Protein AF-A0A1Y4GWG7-F1 (afdb_monomer)

Solvent-accessible surface area (backbone atoms only — not comparable to full-atom values): 10898 Å² total; per-residue (Å²): 101,62,43,43,43,35,37,37,42,80,90,66,53,75,49,70,49,59,36,74,26,61,80,63,41,50,62,52,52,51,54,39,48,75,69,57,30,52,72,94,53,51,48,75,58,92,78,52,64,46,91,58,20,77,55,52,86,61,40,45,66,59,49,76,66,56,47,48,30,52,61,69,71,60,71,71,78,64,83,68,95,70,74,92,65,81,72,81,78,69,76,84,43,90,23,28,37,30,38,61,84,29,53,76,46,69,19,62,95,89,34,58,55,60,47,30,40,60,74,72,38,89,88,55,96,59,95,52,34,48,60,58,39,18,75,64,53,22,38,37,35,42,76,37,94,57,95,76,35,59,22,30,71,47,56,29,84,92,48,63,51,67,46,72,44,35,52,50,40,34,55,78,68,68,40,62,89,33,31,59,55,52,78,75,30,110

Mean predicted aligned error: 15.94 Å

Nearest PDB structures (foldseek):
  7bpm-assembly1_A  TM=7.935E-01  e=7.340E-01  synthetic construct
  4exw-assembly1_C  TM=8.038E-01  e=5.466E+00  Deinococcus geothermalis DSM 11300
  4noe-assembly1_C-2  TM=7.739E-01  e=9.451E+00  Deinococcus radiodurans

Sequence (186 aa):
MMGIFLWEEPDGARKWEAYADWETLKPMMAALLERGADPAKMMMSVELRWMCPIKHKGRKTVWIDDIRDICNRNVVSSASSAPDTPVPQHDEGETGWISPDGRFFPCGYGCHTEKAREIIGHLKPVNDPRWYLEVKGWLAIYKNPVVGKSLAIGMAREFSRISDQQLQTLRDLGLEEKIENLSSFL

Foldseek 3Di:
DWFKKWFAAPVRDIDIATDLDPVRVVVVVVVRVVNVTDPVGIDTDPWDFDPCCVQVLNGGTQDSVNSVCVNVVVRDRPPDDDDDDPSPDDPQALWAKAALQQDTDHDDAPCHQVSLCVVVDVPDDDVGSNLVRLVNQMKTWHADPDPDAGIEIDHPPVQQARHPSNVVNCVVVVCPRRYDCNVSHD

pLDDT: mean 79.5, std 15.23, range [31.8, 94.25]

Radius of gyration: 22.6 Å; Cα contacts (8 Å, |Δi|>4): 271; chains: 1; bounding box: 52×45×60 Å

Structure (mmCIF, N/CA/C/O backbone):
data_AF-A0A1Y4GWG7-F1
#
_entry.id   AF-A0A1Y4GWG7-F1
#
loop_
_atom_site.group_PDB
_atom_site.id
_atom_site.type_symbol
_atom_site.label_atom_id
_atom_site.label_alt_id
_atom_site.label_comp_id
_atom_site.label_asym_id
_atom_site.label_entity_id
_atom_site.label_seq_id
_atom_site.pdbx_PDB_ins_code
_atom_site.Cartn_x
_atom_site.Cartn_y
_atom_site.Cartn_z
_atom_site.occupancy
_atom_site.B_iso_or_equiv
_atom_site.auth_seq_id
_atom_site.auth_comp_id
_atom_site.auth_asym_id
_atom_site.auth_atom_id
_atom_site.pdbx_PDB_model_num
ATOM 1 N N . MET A 1 1 ? 20.713 -12.934 -1.222 1.00 66.38 1 MET A N 1
ATOM 2 C CA . MET A 1 1 ? 19.676 -11.942 -1.585 1.00 66.38 1 MET A CA 1
ATOM 3 C C . MET A 1 1 ? 18.877 -12.544 -2.726 1.00 66.38 1 MET A C 1
ATOM 5 O O . MET A 1 1 ? 19.508 -12.908 -3.701 1.00 66.38 1 MET A O 1
ATOM 9 N N . MET A 1 2 ? 17.563 -12.716 -2.570 1.00 75.44 2 MET A N 1
ATOM 10 C CA . MET A 1 2 ? 16.649 -13.282 -3.582 1.00 75.44 2 MET A CA 1
ATOM 11 C C . MET A 1 2 ? 15.889 -12.147 -4.264 1.00 75.44 2 MET A C 1
ATOM 13 O O . MET A 1 2 ? 15.621 -11.141 -3.605 1.00 75.44 2 MET A O 1
ATOM 17 N N . GLY A 1 3 ? 15.521 -12.291 -5.534 1.00 83.12 3 GLY A N 1
ATOM 18 C CA . GLY A 1 3 ? 14.809 -11.230 -6.245 1.00 83.12 3 GLY A CA 1
ATOM 19 C C . GLY A 1 3 ? 14.390 -11.600 -7.661 1.00 83.12 3 GLY A C 1
ATOM 20 O O . GLY A 1 3 ? 14.508 -12.750 -8.081 1.00 83.12 3 GLY A O 1
ATOM 21 N N . ILE A 1 4 ? 13.910 -10.594 -8.394 1.00 87.12 4 ILE A N 1
ATOM 22 C CA . ILE A 1 4 ? 13.706 -10.669 -9.843 1.00 87.12 4 ILE A CA 1
ATOM 23 C C . ILE A 1 4 ? 14.705 -9.744 -10.524 1.00 87.12 4 ILE A C 1
ATOM 25 O O . ILE A 1 4 ? 14.835 -8.570 -10.161 1.00 87.12 4 ILE A O 1
ATOM 29 N N . PHE A 1 5 ? 15.380 -10.297 -11.522 1.00 88.62 5 PHE A N 1
ATOM 30 C CA . PHE A 1 5 ? 16.275 -9.592 -12.416 1.00 88.62 5 PHE A CA 1
ATOM 31 C C . PHE A 1 5 ? 15.579 -9.379 -13.760 1.00 88.62 5 PHE A C 1
ATOM 33 O O . PHE A 1 5 ? 15.026 -10.323 -14.318 1.00 88.62 5 PHE A O 1
ATOM 40 N N . LEU A 1 6 ? 15.571 -8.144 -14.262 1.00 91.88 6 LEU A N 1
ATOM 41 C CA . LEU A 1 6 ? 14.951 -7.767 -15.534 1.00 91.88 6 LEU A CA 1
ATOM 42 C C . LEU A 1 6 ? 16.014 -7.215 -16.482 1.00 91.88 6 LEU A C 1
ATOM 44 O O . LEU A 1 6 ? 16.891 -6.471 -16.045 1.00 91.88 6 LEU A O 1
ATOM 48 N N . TRP A 1 7 ? 15.918 -7.532 -17.772 1.00 92.56 7 TRP A N 1
ATOM 49 C CA . TRP A 1 7 ? 16.833 -7.018 -18.795 1.00 92.56 7 TRP A CA 1
ATOM 50 C C . TRP A 1 7 ? 16.161 -6.898 -20.169 1.00 92.56 7 TRP A C 1
ATOM 52 O O . TRP A 1 7 ? 15.073 -7.431 -20.404 1.00 92.56 7 TRP A O 1
ATOM 62 N N . GLU A 1 8 ? 16.829 -6.198 -21.085 1.00 89.56 8 GLU A N 1
ATOM 63 C CA . GLU A 1 8 ? 16.464 -6.110 -22.500 1.00 89.56 8 GLU A CA 1
ATOM 64 C C . GLU A 1 8 ? 17.563 -6.767 -23.348 1.00 89.56 8 GLU A C 1
ATOM 66 O O . GLU A 1 8 ? 18.752 -6.507 -23.158 1.00 89.56 8 GLU A O 1
ATOM 71 N N . GLU A 1 9 ? 17.166 -7.661 -24.247 1.00 90.62 9 GLU A N 1
ATOM 72 C CA . GLU A 1 9 ? 18.052 -8.314 -25.215 1.00 90.62 9 GLU A CA 1
ATOM 73 C C . GLU A 1 9 ? 18.388 -7.357 -26.380 1.00 90.62 9 GLU A C 1
ATOM 75 O O . GLU A 1 9 ? 17.680 -6.366 -26.587 1.00 90.62 9 GLU A O 1
ATOM 80 N N . PRO A 1 10 ? 19.434 -7.631 -27.183 1.00 86.81 10 PRO A N 1
ATOM 81 C CA . PRO A 1 10 ? 19.814 -6.766 -28.309 1.00 86.81 10 PRO A CA 1
ATOM 82 C C . PRO A 1 10 ? 18.715 -6.562 -29.362 1.00 86.81 10 PRO A C 1
ATOM 84 O O . PRO A 1 10 ? 18.702 -5.548 -30.056 1.00 86.81 10 PRO A O 1
ATOM 87 N N . ASP A 1 11 ? 17.788 -7.514 -29.478 1.00 90.62 11 ASP A N 1
ATOM 88 C CA . ASP A 1 11 ? 16.618 -7.446 -30.360 1.00 90.62 11 ASP A CA 1
ATOM 89 C C . ASP A 1 11 ? 15.467 -6.589 -29.790 1.00 90.62 11 ASP A C 1
ATOM 91 O O . ASP A 1 11 ? 14.432 -6.427 -30.437 1.00 90.62 11 ASP A O 1
ATOM 95 N N . GLY A 1 12 ? 15.638 -6.030 -28.589 1.00 85.38 12 GLY A N 1
ATOM 96 C CA . GLY A 1 12 ? 14.633 -5.245 -27.878 1.00 85.38 12 GLY A CA 1
ATOM 97 C C . GLY A 1 12 ? 13.652 -6.080 -27.049 1.00 85.38 12 GLY A C 1
ATOM 98 O O . GLY A 1 12 ? 12.740 -5.514 -26.438 1.00 85.38 12 GLY A O 1
ATOM 99 N N . ALA A 1 13 ? 13.798 -7.408 -26.990 1.00 88.62 13 ALA A N 1
ATOM 100 C CA . ALA A 1 13 ? 12.936 -8.253 -26.174 1.00 88.62 13 ALA A CA 1
ATOM 101 C C . ALA A 1 13 ? 13.227 -8.056 -24.680 1.00 88.62 13 ALA A C 1
ATOM 103 O O . ALA A 1 13 ? 14.349 -8.242 -24.209 1.00 88.62 13 ALA A O 1
ATOM 104 N N . ARG A 1 14 ? 12.186 -7.730 -23.909 1.00 89.44 14 ARG A N 1
ATOM 105 C CA . ARG A 1 14 ? 12.277 -7.568 -22.453 1.00 89.44 14 ARG A CA 1
ATOM 106 C C . ARG A 1 14 ? 12.022 -8.894 -21.759 1.00 89.44 14 ARG A C 1
ATOM 108 O O . ARG A 1 14 ? 10.987 -9.524 -21.981 1.00 89.44 14 ARG A O 1
ATOM 115 N N . LYS A 1 15 ? 12.958 -9.302 -20.912 1.00 91.94 15 LYS A N 1
ATOM 116 C CA . LYS A 1 15 ? 12.936 -10.574 -20.193 1.00 91.94 15 LYS A CA 1
ATOM 117 C C . LYS A 1 15 ? 13.154 -10.356 -18.704 1.00 91.94 15 LYS A C 1
ATOM 119 O O . LYS A 1 15 ? 13.573 -9.286 -18.261 1.00 91.94 15 LYS A O 1
ATOM 124 N N . TRP A 1 16 ? 12.823 -11.383 -17.937 1.00 90.88 16 TRP A N 1
ATOM 125 C CA . TRP A 1 16 ? 13.040 -11.412 -16.505 1.00 90.88 16 TRP A CA 1
ATOM 126 C C . TRP A 1 16 ? 13.305 -12.842 -16.047 1.00 90.88 16 TRP A C 1
ATOM 128 O O . TRP A 1 16 ? 12.881 -13.791 -16.704 1.00 90.88 16 TRP A O 1
ATOM 138 N N . GLU A 1 17 ? 13.986 -12.976 -14.917 1.00 90.06 17 GLU A N 1
ATOM 139 C CA . GLU A 1 17 ? 14.248 -14.254 -14.260 1.00 90.06 17 GLU A CA 1
ATOM 140 C C . GLU A 1 17 ? 14.288 -14.046 -12.742 1.00 90.06 17 GLU A C 1
ATOM 142 O O . GLU A 1 17 ? 14.720 -12.995 -12.252 1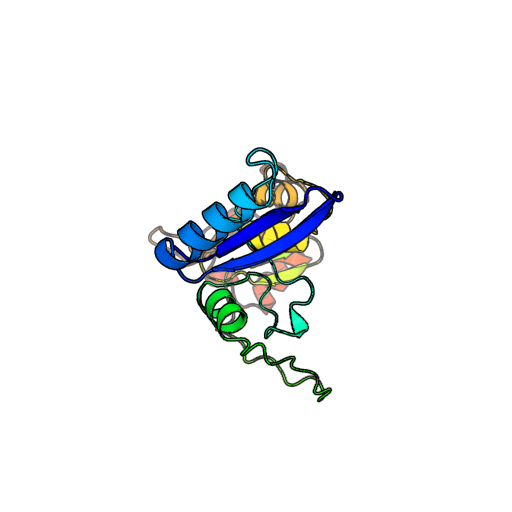.00 90.06 17 GLU A O 1
ATOM 147 N N . ALA A 1 18 ? 13.815 -15.036 -11.990 1.00 88.50 18 ALA A N 1
ATOM 148 C CA . ALA A 1 18 ? 13.948 -15.050 -10.538 1.00 88.50 18 ALA A CA 1
ATOM 149 C C . ALA A 1 18 ? 15.305 -15.655 -10.141 1.00 88.50 18 ALA A C 1
ATOM 151 O O . ALA A 1 18 ? 15.789 -16.587 -10.779 1.00 88.50 18 ALA A O 1
ATOM 152 N N . TYR A 1 19 ? 15.926 -15.149 -9.075 1.00 86.00 19 TYR A N 1
ATOM 153 C CA . TYR A 1 19 ? 17.199 -15.675 -8.574 1.00 86.00 19 TYR A CA 1
ATOM 154 C C . TYR A 1 19 ? 17.157 -15.917 -7.064 1.00 86.00 19 TYR A C 1
ATOM 156 O O . TYR A 1 19 ? 16.510 -15.189 -6.303 1.00 86.00 19 TYR A O 1
ATOM 164 N N . ALA A 1 20 ? 17.856 -16.969 -6.630 1.00 82.44 20 ALA A N 1
ATOM 165 C CA . ALA A 1 20 ? 17.862 -17.430 -5.242 1.00 82.44 20 ALA A CA 1
ATOM 166 C C . ALA A 1 20 ? 18.936 -16.727 -4.385 1.00 82.44 20 ALA A C 1
ATOM 168 O O . ALA A 1 20 ? 18.798 -16.558 -3.174 1.00 82.44 20 ALA A O 1
ATOM 169 N N . ASP A 1 21 ? 20.030 -16.299 -5.000 1.00 82.31 21 ASP A N 1
ATOM 170 C CA . ASP A 1 21 ? 21.130 -15.635 -4.310 1.00 82.31 21 ASP A CA 1
ATOM 171 C C . ASP A 1 21 ? 22.047 -14.901 -5.299 1.00 82.31 21 ASP A C 1
ATOM 173 O O . ASP A 1 21 ? 21.861 -14.918 -6.513 1.00 82.31 21 ASP A O 1
ATOM 177 N N . TRP A 1 22 ? 23.053 -14.218 -4.763 1.00 82.38 22 TRP A N 1
ATOM 178 C CA . TRP A 1 22 ? 24.008 -13.464 -5.569 1.00 82.38 22 TRP A CA 1
ATOM 179 C C . TRP A 1 22 ? 24.919 -14.365 -6.418 1.00 82.38 22 TRP A C 1
ATOM 181 O O . TRP A 1 22 ? 25.328 -13.968 -7.507 1.00 82.38 22 TRP A O 1
ATOM 191 N N . GLU A 1 23 ? 25.208 -15.582 -5.954 1.00 87.19 23 GLU A N 1
ATOM 192 C CA . GLU A 1 23 ? 26.081 -16.523 -6.661 1.00 87.19 23 GLU A CA 1
ATOM 193 C C . GLU A 1 23 ? 25.379 -17.156 -7.870 1.00 87.19 23 GLU A C 1
ATOM 195 O O . GLU A 1 23 ? 26.034 -17.463 -8.860 1.00 87.19 23 GLU A O 1
ATOM 200 N N . THR A 1 24 ? 24.049 -17.265 -7.842 1.00 85.44 24 THR A N 1
ATOM 201 C CA . THR A 1 24 ? 23.225 -17.631 -9.007 1.00 85.44 24 THR A CA 1
ATOM 202 C C . THR A 1 24 ? 23.024 -16.469 -9.984 1.00 85.44 24 THR A C 1
ATOM 204 O O . THR A 1 24 ? 23.001 -16.685 -11.195 1.00 85.44 24 THR A O 1
ATOM 207 N N . LEU A 1 25 ? 22.935 -15.226 -9.495 1.00 88.19 25 LEU A N 1
ATOM 208 C CA . LEU A 1 25 ? 22.734 -14.046 -10.344 1.00 88.19 25 LEU A CA 1
ATOM 209 C C . LEU A 1 25 ? 23.993 -13.647 -11.133 1.00 88.19 25 LEU A C 1
ATOM 211 O O . LEU A 1 25 ? 23.903 -13.330 -12.317 1.00 88.19 25 LEU A O 1
ATOM 215 N N . LYS A 1 26 ? 25.177 -13.684 -10.512 1.00 89.62 26 LYS A N 1
ATOM 216 C CA . LYS A 1 26 ? 26.459 -13.336 -11.157 1.00 89.62 26 LYS A CA 1
ATOM 217 C C . LYS A 1 26 ? 26.697 -14.015 -12.516 1.00 89.62 26 LYS A C 1
ATOM 219 O O . LYS A 1 26 ? 26.936 -13.292 -13.485 1.00 89.62 26 LYS A O 1
ATOM 224 N N . PRO A 1 27 ? 26.662 -15.360 -12.631 1.00 91.88 27 PRO A N 1
ATOM 225 C CA . PRO A 1 27 ? 26.922 -16.030 -13.901 1.00 91.88 27 PRO A CA 1
ATOM 226 C C . PRO A 1 27 ? 25.834 -15.731 -14.938 1.00 91.88 27 PRO A C 1
ATOM 228 O O . PRO A 1 27 ? 26.140 -15.643 -16.124 1.00 91.88 27 PRO A O 1
ATOM 231 N N . MET A 1 28 ? 24.587 -15.502 -14.509 1.00 90.81 28 MET A N 1
ATOM 232 C CA . MET A 1 28 ? 23.505 -15.068 -15.396 1.00 90.81 28 MET A CA 1
ATOM 233 C C . MET A 1 28 ? 23.797 -13.687 -15.991 1.00 90.81 28 MET A C 1
ATOM 235 O O . MET A 1 28 ? 23.716 -13.514 -17.205 1.00 90.81 28 MET A O 1
ATOM 239 N N . MET A 1 29 ? 24.187 -12.716 -15.159 1.00 92.12 29 MET A N 1
ATOM 240 C CA . MET A 1 29 ? 24.566 -11.381 -15.627 1.00 92.12 29 MET A CA 1
ATOM 241 C C . MET A 1 29 ? 25.755 -11.443 -16.588 1.00 92.12 29 MET A C 1
ATOM 243 O O . MET A 1 29 ? 25.700 -10.834 -17.652 1.00 92.12 29 MET A O 1
ATOM 247 N N . ALA A 1 30 ? 26.797 -12.210 -16.253 1.00 92.12 30 ALA A N 1
ATOM 248 C CA . ALA A 1 30 ? 27.967 -12.379 -17.114 1.00 92.12 30 ALA A CA 1
ATOM 249 C C . ALA A 1 30 ? 27.583 -12.934 -18.496 1.00 92.12 30 ALA A C 1
ATOM 251 O O . ALA A 1 30 ? 27.930 -12.335 -19.512 1.00 92.12 30 ALA A O 1
ATOM 252 N N . ALA A 1 31 ? 26.778 -13.999 -18.539 1.00 92.81 31 ALA A N 1
ATOM 253 C CA . ALA A 1 31 ? 26.312 -14.590 -19.792 1.00 92.81 31 ALA A CA 1
ATOM 254 C C . ALA A 1 31 ? 25.454 -13.621 -20.629 1.00 92.81 31 ALA A C 1
ATOM 256 O O . ALA A 1 31 ? 25.505 -13.642 -21.858 1.00 92.81 31 ALA A O 1
ATOM 257 N N . LEU A 1 32 ? 24.656 -12.762 -19.990 1.00 92.56 32 LEU A N 1
ATOM 258 C CA . LEU A 1 32 ? 23.863 -11.747 -20.690 1.00 92.56 32 LEU A CA 1
ATOM 259 C C . LEU A 1 32 ? 24.743 -10.645 -21.290 1.00 92.56 32 LEU A C 1
ATOM 261 O O . LEU A 1 32 ? 24.515 -10.241 -22.430 1.00 92.56 32 LEU A O 1
ATOM 265 N N . LEU A 1 33 ? 25.768 -10.203 -20.563 1.00 91.06 33 LEU A N 1
ATOM 266 C CA . LEU A 1 33 ? 26.739 -9.226 -21.057 1.00 91.06 33 LEU A CA 1
ATOM 267 C C . LEU A 1 33 ? 27.547 -9.775 -22.238 1.00 91.06 33 LEU A C 1
ATOM 269 O O . LEU A 1 33 ? 27.714 -9.080 -23.236 1.00 91.06 33 LEU A O 1
ATOM 273 N N . GLU A 1 34 ? 27.978 -11.037 -22.175 1.00 92.44 34 GLU A N 1
ATOM 274 C CA . GLU A 1 34 ? 28.656 -11.715 -23.292 1.00 92.44 34 GLU A CA 1
ATOM 275 C C . GLU A 1 34 ? 27.772 -11.809 -24.543 1.00 92.44 34 GLU A C 1
ATOM 277 O O . GLU A 1 34 ? 28.262 -11.721 -25.668 1.00 92.44 34 GLU A O 1
ATOM 282 N N . ARG A 1 35 ? 26.454 -11.932 -24.357 1.00 89.88 35 ARG A N 1
ATOM 283 C CA . ARG A 1 35 ? 25.457 -11.933 -25.439 1.00 89.88 35 ARG A CA 1
ATOM 284 C C . ARG A 1 35 ? 25.102 -10.531 -25.949 1.00 89.88 35 ARG A C 1
ATOM 286 O O . ARG A 1 35 ? 24.273 -10.414 -26.849 1.00 89.88 35 ARG A O 1
ATOM 293 N N . GLY A 1 36 ? 25.727 -9.484 -25.409 1.00 87.94 36 GLY A N 1
ATOM 294 C CA . GLY A 1 36 ? 25.552 -8.100 -25.844 1.00 87.94 36 GLY A CA 1
ATOM 295 C C . GLY A 1 36 ? 24.377 -7.366 -25.199 1.00 87.94 36 GLY A C 1
ATOM 296 O O . GLY A 1 36 ? 23.968 -6.328 -25.717 1.00 87.94 36 GLY A O 1
ATOM 297 N N . ALA A 1 37 ? 23.813 -7.875 -24.098 1.00 87.88 37 ALA A N 1
ATOM 298 C CA . ALA A 1 37 ? 22.805 -7.137 -23.342 1.00 87.88 37 ALA A CA 1
ATOM 299 C C . ALA A 1 37 ? 23.408 -5.852 -22.746 1.00 87.88 37 ALA A C 1
ATOM 301 O O . ALA A 1 37 ? 24.522 -5.860 -22.222 1.00 87.88 37 ALA A O 1
ATOM 302 N N . ASP A 1 38 ? 22.657 -4.753 -22.806 1.00 86.38 38 ASP A N 1
ATOM 303 C CA . ASP A 1 38 ? 23.098 -3.445 -22.317 1.00 86.38 38 ASP A CA 1
ATOM 304 C C . ASP A 1 38 ? 22.957 -3.364 -20.782 1.00 86.38 38 ASP A C 1
ATOM 306 O O . ASP A 1 38 ? 21.828 -3.430 -20.275 1.00 86.38 38 ASP A O 1
ATOM 310 N N . PRO A 1 39 ? 24.057 -3.183 -20.020 1.00 86.19 39 PRO A N 1
ATOM 311 C CA . PRO A 1 39 ? 23.991 -3.035 -18.569 1.00 86.19 39 PRO A CA 1
ATOM 312 C C . PRO A 1 39 ? 23.077 -1.893 -18.108 1.00 86.19 39 PRO A C 1
ATOM 314 O O . PRO A 1 39 ? 22.471 -1.993 -17.043 1.00 86.19 39 PRO A O 1
ATOM 317 N N . ALA A 1 40 ? 22.934 -0.819 -18.895 1.00 86.38 40 ALA A N 1
ATOM 318 C CA . ALA A 1 40 ? 22.073 0.317 -18.558 1.00 86.38 40 ALA A CA 1
ATOM 319 C C . ALA A 1 40 ? 20.573 -0.031 -18.590 1.00 86.38 40 ALA A C 1
ATOM 321 O O . ALA A 1 40 ? 19.745 0.744 -18.113 1.00 86.38 40 ALA A O 1
ATOM 322 N N . LYS A 1 41 ? 20.220 -1.199 -19.137 1.00 87.12 41 LYS A N 1
ATOM 323 C CA . LYS A 1 41 ? 18.848 -1.712 -19.239 1.00 87.12 41 LYS A CA 1
ATOM 324 C C . LYS A 1 41 ? 18.586 -2.897 -18.309 1.00 87.12 41 LYS A C 1
ATOM 326 O O . LYS A 1 41 ? 17.549 -3.550 -18.424 1.00 87.12 41 LYS A O 1
ATOM 331 N N . MET A 1 42 ? 19.512 -3.184 -17.398 1.00 88.06 42 MET A N 1
ATOM 332 C CA . MET A 1 42 ? 19.368 -4.217 -16.378 1.00 88.06 42 MET A CA 1
ATOM 333 C C . MET A 1 42 ? 18.819 -3.609 -15.083 1.00 88.06 42 MET A C 1
ATOM 335 O O . MET A 1 42 ? 19.281 -2.564 -14.629 1.00 88.06 42 MET A O 1
ATOM 339 N N . MET A 1 43 ? 17.821 -4.251 -14.477 1.00 85.75 43 MET A N 1
ATOM 340 C CA . MET A 1 43 ? 17.118 -3.745 -13.293 1.00 85.75 43 MET A CA 1
ATOM 341 C C . MET A 1 43 ? 16.887 -4.852 -12.265 1.00 85.75 43 MET A C 1
ATOM 343 O O . MET A 1 43 ? 16.681 -6.016 -12.609 1.00 85.75 43 MET A O 1
ATOM 347 N N . MET A 1 44 ? 16.855 -4.465 -10.991 1.00 80.94 44 MET A N 1
ATOM 348 C CA . MET A 1 44 ? 16.489 -5.331 -9.871 1.00 80.94 44 MET A CA 1
ATOM 349 C C . MET A 1 44 ? 15.249 -4.777 -9.177 1.00 80.94 44 MET A C 1
ATOM 351 O O . MET A 1 44 ? 15.214 -3.600 -8.815 1.00 80.94 44 MET A O 1
ATOM 355 N N . SER A 1 45 ? 14.237 -5.621 -8.977 1.00 73.75 45 SER A N 1
ATOM 356 C CA . SER A 1 45 ? 13.049 -5.229 -8.215 1.00 73.75 45 SER A CA 1
ATOM 357 C C . SER A 1 45 ? 13.241 -5.478 -6.720 1.00 73.75 45 SER A C 1
ATOM 359 O O . SER A 1 45 ? 13.687 -6.553 -6.319 1.00 73.75 45 SER A O 1
ATOM 361 N N . VAL A 1 46 ? 12.869 -4.492 -5.902 1.00 61.09 46 VAL A N 1
ATOM 362 C CA . VAL A 1 46 ? 12.941 -4.541 -4.429 1.00 61.09 46 VAL A CA 1
ATOM 363 C C . VAL A 1 46 ? 11.574 -4.732 -3.761 1.00 61.09 46 VAL A C 1
ATOM 365 O O . VAL A 1 46 ? 11.516 -5.136 -2.604 1.00 61.09 46 VAL A O 1
ATOM 368 N N . GLU A 1 47 ? 10.473 -4.503 -4.483 1.00 69.12 47 GLU A N 1
ATOM 369 C CA . GLU A 1 47 ? 9.108 -4.771 -4.017 1.00 69.12 47 GLU A CA 1
ATOM 370 C C . GLU A 1 47 ? 8.281 -5.328 -5.180 1.00 69.12 47 GLU A C 1
ATOM 372 O O . GLU A 1 47 ? 8.164 -4.713 -6.241 1.00 69.12 47 GLU A O 1
ATOM 377 N N . LEU A 1 48 ? 7.706 -6.514 -4.990 1.00 76.00 48 LEU A N 1
ATOM 378 C CA . LEU A 1 48 ? 6.932 -7.213 -6.009 1.00 76.00 48 LEU A CA 1
ATOM 379 C C . LEU A 1 48 ? 5.518 -7.471 -5.509 1.00 76.00 48 LEU A C 1
ATOM 381 O O . LEU A 1 48 ? 5.295 -7.798 -4.339 1.00 76.00 48 LEU A O 1
ATOM 385 N N . ARG A 1 49 ? 4.553 -7.341 -6.420 1.00 75.19 49 ARG A N 1
ATOM 386 C CA . ARG A 1 49 ? 3.140 -7.560 -6.127 1.00 75.19 49 ARG A CA 1
ATOM 387 C C . ARG A 1 49 ? 2.533 -8.586 -7.065 1.00 75.19 49 ARG A C 1
ATOM 389 O O . ARG A 1 49 ? 2.766 -8.558 -8.270 1.00 75.19 49 ARG A O 1
ATOM 396 N N . TRP A 1 50 ? 1.715 -9.466 -6.504 1.00 76.56 50 TRP A N 1
ATOM 397 C CA . TRP A 1 50 ? 0.882 -10.372 -7.272 1.00 76.56 50 TRP A CA 1
ATOM 398 C C . TRP A 1 50 ? -0.192 -9.577 -8.007 1.00 76.56 50 TRP A C 1
ATOM 400 O O . TRP A 1 50 ? -1.041 -8.939 -7.386 1.00 76.56 50 TRP A O 1
ATOM 410 N N . MET A 1 51 ? -0.187 -9.667 -9.336 1.00 61.88 51 MET A N 1
ATOM 411 C CA . MET A 1 51 ? -1.234 -9.079 -10.178 1.00 61.88 51 MET A CA 1
ATOM 412 C C . MET A 1 51 ? -2.596 -9.751 -9.965 1.00 61.88 51 MET A C 1
ATOM 414 O O . MET A 1 51 ? -3.630 -9.102 -10.089 1.00 61.88 51 MET A O 1
ATOM 418 N N . CYS A 1 52 ? -2.596 -11.034 -9.585 1.00 66.81 52 CYS A N 1
ATOM 419 C CA . CYS A 1 52 ? -3.799 -11.824 -9.323 1.00 66.81 52 CYS A CA 1
ATOM 420 C C . CYS A 1 52 ? -3.778 -12.414 -7.900 1.00 66.81 52 CYS A C 1
ATOM 422 O O . CYS A 1 52 ? -3.598 -13.624 -7.747 1.00 66.81 52 CYS A O 1
ATOM 424 N N . PRO A 1 53 ? -3.989 -11.606 -6.842 1.00 69.81 53 PRO A N 1
ATOM 425 C CA . PRO A 1 53 ? -3.870 -12.046 -5.445 1.00 69.81 53 PRO A CA 1
ATOM 426 C C . PRO A 1 53 ? -4.747 -13.247 -5.082 1.00 69.81 53 PRO A C 1
ATOM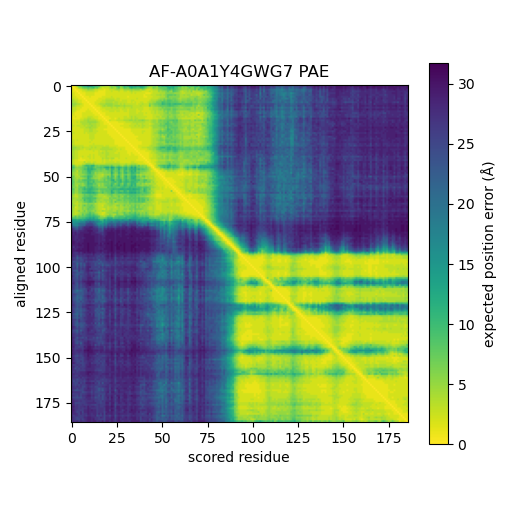 428 O O . PRO A 1 53 ? -4.386 -14.047 -4.222 1.00 69.81 53 PRO A O 1
ATOM 431 N N . ILE A 1 54 ? -5.887 -13.411 -5.763 1.00 62.75 54 ILE A N 1
ATOM 432 C CA . ILE A 1 54 ? -6.797 -14.548 -5.570 1.00 62.75 54 ILE A CA 1
ATOM 433 C C . ILE A 1 54 ? -6.107 -15.903 -5.791 1.00 62.75 54 ILE A C 1
ATOM 435 O O . ILE A 1 54 ? -6.439 -16.877 -5.126 1.00 62.75 54 ILE A O 1
ATOM 439 N 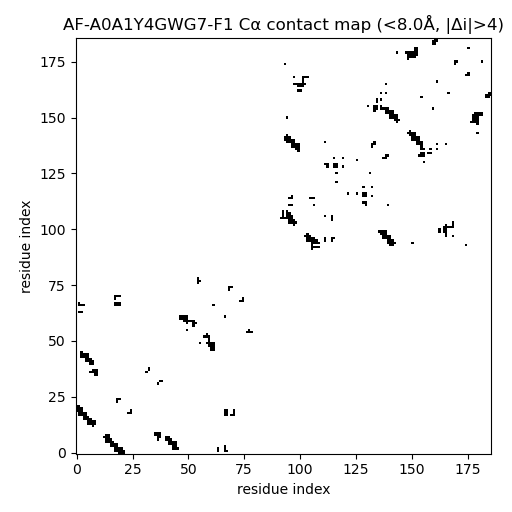N . LYS A 1 55 ? -5.083 -15.959 -6.651 1.00 73.62 55 LYS A N 1
ATOM 440 C CA . LYS A 1 55 ? -4.277 -17.167 -6.883 1.00 73.62 55 LYS A CA 1
ATOM 441 C C . LYS A 1 55 ? -3.261 -17.445 -5.773 1.00 73.62 55 LYS A C 1
ATOM 443 O O . LYS A 1 55 ? -2.707 -18.539 -5.714 1.00 73.62 55 LYS A O 1
ATOM 448 N N . HIS A 1 56 ? -3.070 -16.494 -4.860 1.00 74.31 56 HIS A N 1
ATOM 449 C CA . HIS A 1 56 ? -2.056 -16.509 -3.807 1.00 74.31 56 HIS A CA 1
ATOM 450 C C . HIS A 1 56 ? -2.668 -16.276 -2.417 1.00 74.31 56 HIS A C 1
ATOM 452 O O . HIS A 1 56 ? -2.098 -15.563 -1.590 1.00 74.31 56 HIS A O 1
ATOM 458 N N . LYS A 1 57 ? -3.831 -16.884 -2.134 1.00 72.94 57 LYS A N 1
ATOM 459 C CA . LYS A 1 57 ? -4.545 -16.763 -0.842 1.00 72.94 57 LYS A CA 1
ATOM 460 C C . LYS A 1 57 ? -4.895 -15.309 -0.480 1.00 72.94 57 LYS A C 1
ATOM 462 O O . LYS A 1 57 ? -4.839 -14.921 0.681 1.00 72.94 57 LYS A O 1
ATOM 467 N N . GLY A 1 58 ? -5.164 -14.473 -1.482 1.00 61.03 58 GLY A N 1
ATOM 468 C CA . GLY A 1 58 ? -5.431 -13.044 -1.296 1.00 61.03 58 GLY A CA 1
ATOM 469 C C . GLY A 1 58 ? -4.190 -12.199 -0.979 1.00 61.03 58 GLY A C 1
ATOM 470 O O . GLY A 1 58 ? -4.307 -10.976 -0.883 1.00 61.03 58 GLY A O 1
ATOM 471 N N . ARG A 1 59 ? -2.995 -12.802 -0.862 1.00 73.38 59 ARG A N 1
ATOM 472 C CA . ARG A 1 59 ? -1.745 -12.066 -0.630 1.00 73.38 59 ARG A CA 1
ATOM 473 C C . ARG A 1 59 ? -1.404 -11.242 -1.868 1.00 73.38 59 ARG A C 1
ATOM 475 O O . ARG A 1 59 ? -1.344 -11.771 -2.974 1.00 73.38 59 ARG A O 1
ATOM 482 N N . LYS A 1 60 ? -1.179 -9.938 -1.678 1.00 68.88 60 LYS A N 1
ATOM 483 C CA . LYS A 1 60 ? -0.812 -9.005 -2.760 1.00 68.88 60 LYS A CA 1
ATOM 484 C C . LYS A 1 60 ? 0.693 -8.805 -2.887 1.00 68.88 60 LYS A C 1
ATOM 486 O O . LYS A 1 60 ? 1.146 -8.460 -3.965 1.00 68.88 60 LYS A O 1
ATOM 491 N N . THR A 1 61 ? 1.455 -9.023 -1.822 1.00 77.06 61 THR A N 1
ATOM 492 C CA . THR A 1 61 ? 2.921 -8.928 -1.833 1.00 77.06 61 THR A CA 1
ATOM 493 C C . THR A 1 61 ? 3.519 -10.282 -2.194 1.00 77.06 61 THR A C 1
ATOM 495 O O . THR A 1 61 ? 3.038 -11.305 -1.704 1.00 77.06 61 THR A O 1
ATOM 498 N N . VAL A 1 62 ? 4.560 -10.287 -3.023 1.00 79.69 62 VAL A N 1
ATOM 499 C CA . VAL A 1 62 ? 5.399 -11.465 -3.283 1.00 79.69 62 VAL A CA 1
ATOM 500 C C . VAL A 1 62 ? 6.458 -11.537 -2.187 1.00 79.69 62 VAL A C 1
ATOM 502 O O . VAL A 1 62 ? 7.194 -10.576 -1.969 1.00 79.69 62 VAL A O 1
ATOM 505 N N . TRP A 1 63 ? 6.510 -12.652 -1.467 1.00 78.19 63 TRP A N 1
ATOM 506 C CA . TRP A 1 63 ? 7.452 -12.871 -0.372 1.00 78.19 63 TRP A CA 1
ATOM 507 C C . TRP A 1 63 ? 8.679 -13.628 -0.869 1.00 78.19 63 TRP A C 1
ATOM 509 O O . TRP A 1 63 ? 8.701 -14.179 -1.967 1.00 78.19 63 TRP A O 1
ATOM 519 N N . ILE A 1 64 ? 9.714 -13.686 -0.038 1.00 75.31 64 ILE A N 1
ATOM 520 C CA . ILE A 1 64 ? 10.968 -14.339 -0.412 1.00 75.31 64 ILE A CA 1
ATOM 521 C C . ILE A 1 64 ? 10.791 -15.834 -0.733 1.00 75.31 64 ILE A C 1
ATOM 523 O O . ILE A 1 64 ? 11.422 -16.347 -1.654 1.00 75.31 64 ILE A O 1
ATOM 527 N N . ASP A 1 65 ? 9.885 -16.514 -0.027 1.00 78.19 65 ASP A N 1
ATOM 528 C CA . ASP A 1 65 ? 9.565 -17.919 -0.288 1.00 78.19 65 ASP A CA 1
ATOM 529 C C . ASP A 1 65 ? 8.793 -18.094 -1.602 1.00 78.19 65 ASP A C 1
ATOM 531 O O . ASP A 1 65 ? 9.028 -19.061 -2.316 1.00 78.19 65 ASP A O 1
ATOM 535 N N . ASP A 1 66 ? 7.967 -17.117 -1.992 1.00 81.50 66 ASP A N 1
ATOM 536 C CA . ASP A 1 66 ? 7.283 -17.140 -3.288 1.00 81.50 66 ASP A CA 1
ATOM 537 C C . ASP A 1 66 ? 8.288 -17.061 -4.452 1.00 81.50 66 ASP A C 1
ATOM 539 O O . ASP A 1 66 ? 8.141 -17.748 -5.462 1.00 81.50 66 ASP A O 1
ATOM 543 N N . ILE A 1 67 ? 9.339 -16.244 -4.308 1.00 79.44 67 ILE A N 1
ATOM 544 C CA . ILE A 1 67 ? 10.432 -16.152 -5.290 1.00 79.44 67 ILE A CA 1
ATOM 545 C C . ILE A 1 67 ? 11.183 -17.483 -5.359 1.00 79.44 67 ILE A C 1
ATOM 547 O O . ILE A 1 67 ? 11.480 -17.964 -6.451 1.00 79.44 67 ILE A O 1
ATOM 551 N N . ARG A 1 68 ? 11.442 -18.116 -4.209 1.00 80.38 68 ARG A N 1
ATOM 552 C CA . ARG A 1 68 ? 12.062 -19.445 -4.152 1.00 80.38 68 ARG A CA 1
ATOM 553 C C . ARG A 1 68 ? 11.208 -20.497 -4.864 1.00 80.38 68 ARG A C 1
ATOM 555 O O . ARG A 1 68 ? 11.752 -21.310 -5.607 1.00 80.38 68 ARG A O 1
ATOM 562 N N . ASP A 1 69 ? 9.893 -20.463 -4.684 1.00 83.00 69 ASP A N 1
ATOM 563 C CA . ASP A 1 69 ? 8.973 -21.378 -5.360 1.00 83.00 69 ASP A CA 1
ATOM 564 C C . ASP A 1 69 ? 8.956 -21.161 -6.878 1.00 83.00 69 ASP A C 1
ATOM 566 O O . ASP A 1 69 ? 8.940 -22.139 -7.628 1.00 83.00 69 ASP A O 1
ATOM 570 N N . ILE A 1 70 ? 9.040 -19.909 -7.347 1.00 83.00 70 ILE A N 1
ATOM 571 C CA . ILE A 1 70 ? 9.208 -19.589 -8.775 1.00 83.00 70 ILE A CA 1
ATOM 572 C C . ILE A 1 70 ? 10.525 -20.165 -9.305 1.00 83.00 70 ILE A C 1
ATOM 574 O O . ILE A 1 70 ? 10.500 -20.870 -10.315 1.00 83.00 70 ILE A O 1
ATOM 578 N N . CYS A 1 71 ? 11.649 -19.932 -8.615 1.00 80.69 71 CYS A N 1
ATOM 579 C CA . CYS A 1 71 ? 12.956 -20.486 -8.994 1.00 80.69 71 CYS A CA 1
ATOM 580 C C . CYS A 1 71 ? 12.910 -22.017 -9.106 1.00 80.69 71 CYS A C 1
ATOM 582 O O . CYS A 1 71 ? 13.454 -22.601 -10.040 1.00 80.69 71 CYS A O 1
ATOM 584 N N . ASN A 1 72 ? 12.207 -22.665 -8.176 1.00 82.81 72 ASN A N 1
ATOM 585 C CA . ASN A 1 72 ? 12.044 -24.116 -8.139 1.00 82.81 72 ASN A CA 1
ATOM 586 C C . ASN A 1 72 ? 10.955 -24.640 -9.091 1.00 82.81 72 ASN A C 1
ATOM 588 O O . ASN A 1 72 ? 10.709 -25.842 -9.120 1.00 82.81 72 ASN A O 1
ATOM 592 N N . ARG A 1 73 ? 10.297 -23.763 -9.864 1.00 79.81 73 ARG A N 1
ATOM 593 C CA . ARG A 1 73 ? 9.166 -24.082 -10.756 1.00 79.81 73 ARG A CA 1
ATOM 594 C C . ARG A 1 73 ? 7.981 -24.755 -10.049 1.00 79.81 73 ARG A C 1
ATOM 596 O O . ARG A 1 73 ? 7.189 -25.448 -10.680 1.00 79.81 73 ARG A O 1
ATOM 603 N N . ASN A 1 74 ? 7.810 -24.486 -8.759 1.00 76.38 74 ASN A N 1
ATOM 604 C CA . ASN A 1 74 ? 6.770 -25.056 -7.900 1.00 76.38 74 ASN A CA 1
ATOM 605 C C . ASN A 1 74 ? 5.525 -24.158 -7.785 1.00 76.38 74 ASN A C 1
ATOM 607 O O . ASN A 1 74 ? 4.785 -24.228 -6.804 1.00 76.38 74 ASN A O 1
ATOM 611 N N . VAL A 1 75 ? 5.265 -23.297 -8.773 1.00 64.75 75 VAL A N 1
ATOM 612 C CA . VAL A 1 75 ? 4.138 -22.355 -8.727 1.00 64.75 75 VAL A CA 1
ATOM 613 C C . VAL A 1 75 ? 2.824 -23.099 -8.974 1.00 64.75 75 VAL A C 1
ATOM 615 O O . VAL A 1 75 ? 2.400 -23.304 -10.112 1.00 64.75 75 VAL A O 1
ATOM 618 N N . VAL A 1 76 ? 2.152 -23.504 -7.897 1.00 57.31 76 VAL A N 1
ATOM 619 C CA . VAL A 1 76 ? 0.827 -24.127 -7.971 1.00 57.31 76 VAL A CA 1
ATOM 620 C C . VAL A 1 76 ? -0.204 -23.053 -8.324 1.00 57.31 76 VAL A C 1
ATOM 622 O O . VAL A 1 76 ? -0.640 -22.279 -7.471 1.00 57.31 76 VAL A O 1
ATOM 625 N N . SER A 1 77 ? -0.621 -22.998 -9.592 1.00 47.50 77 SER A N 1
ATOM 626 C CA . SER A 1 77 ? -1.820 -22.251 -9.981 1.00 47.50 77 SER A CA 1
ATOM 627 C C . SER A 1 77 ? -3.013 -22.899 -9.289 1.00 47.50 77 SER A C 1
ATOM 629 O O . SER A 1 77 ? -3.449 -23.985 -9.667 1.00 47.50 77 SER A O 1
ATOM 631 N N . SER A 1 78 ? -3.555 -22.248 -8.262 1.00 46.56 78 SER A N 1
ATOM 632 C CA . SER A 1 78 ? -4.834 -22.625 -7.659 1.00 46.56 78 SER A CA 1
ATOM 633 C C . SER A 1 78 ? -5.972 -22.289 -8.636 1.00 46.56 78 SER A C 1
ATOM 635 O O . SER A 1 78 ? -6.760 -21.356 -8.479 1.00 46.56 78 SER A O 1
ATOM 637 N N . ALA A 1 79 ? -6.033 -23.011 -9.750 1.00 43.53 79 ALA A N 1
ATOM 638 C CA . ALA A 1 79 ? -7.224 -23.138 -10.567 1.00 43.53 79 ALA A CA 1
ATOM 639 C C . ALA A 1 79 ? -8.008 -24.351 -10.062 1.00 43.53 79 ALA A C 1
ATOM 641 O O . ALA A 1 79 ? -8.011 -25.410 -10.673 1.00 43.53 79 ALA A O 1
ATOM 642 N N . SER A 1 80 ? -8.671 -24.176 -8.923 1.00 36.34 80 SER A N 1
ATOM 643 C CA . SER A 1 80 ? -9.873 -24.936 -8.613 1.00 36.34 80 SER A CA 1
ATOM 644 C C . SER A 1 80 ? -10.908 -23.938 -8.129 1.00 36.34 80 SER A C 1
ATOM 646 O O . SER A 1 80 ? -10.794 -23.377 -7.043 1.00 36.34 80 SER A O 1
ATOM 648 N N . SER A 1 81 ? -11.882 -23.672 -8.990 1.00 47.03 81 SER A N 1
ATOM 649 C CA . SER A 1 81 ? -13.160 -23.081 -8.623 1.00 47.03 81 SER A CA 1
ATOM 650 C C . SER A 1 81 ? -13.842 -24.004 -7.614 1.00 47.03 81 SER A C 1
ATOM 652 O O . SER A 1 81 ? -14.353 -25.058 -7.985 1.00 47.03 81 SER A O 1
ATOM 654 N N . ALA A 1 82 ? -13.822 -23.614 -6.347 1.00 34.75 82 ALA A N 1
ATOM 655 C CA . ALA A 1 82 ? -14.683 -24.144 -5.300 1.00 34.75 82 ALA A CA 1
ATOM 656 C C . ALA A 1 82 ? -15.251 -22.943 -4.523 1.00 34.75 82 ALA A C 1
ATOM 658 O O . ALA A 1 82 ? -14.564 -21.922 -4.423 1.00 34.75 82 ALA A O 1
ATOM 659 N N . PRO A 1 83 ? -16.516 -23.026 -4.078 1.00 41.91 83 PRO A N 1
ATOM 660 C CA . PRO A 1 83 ? -17.303 -21.880 -3.638 1.00 41.91 83 PRO A CA 1
ATOM 661 C C . PRO A 1 83 ? -16.699 -21.241 -2.394 1.00 41.91 83 PRO A C 1
ATOM 663 O O . PRO A 1 83 ? -16.032 -21.931 -1.619 1.00 41.91 83 PRO A O 1
ATOM 666 N N . ASP A 1 84 ? -16.962 -19.938 -2.246 1.00 41.44 84 ASP A N 1
ATOM 667 C CA . ASP A 1 84 ? -16.636 -19.077 -1.107 1.00 41.44 84 ASP A CA 1
ATOM 668 C C . ASP A 1 84 ? -16.556 -19.864 0.203 1.00 41.44 84 ASP A C 1
ATOM 670 O O . ASP A 1 84 ? -17.536 -20.066 0.917 1.00 41.44 84 ASP A O 1
ATOM 674 N N . THR A 1 85 ? -15.355 -20.346 0.503 1.00 34.47 85 THR A N 1
ATOM 675 C CA . THR A 1 85 ? -15.042 -20.871 1.820 1.00 34.47 85 THR A CA 1
ATOM 676 C C . THR A 1 85 ? -14.563 -19.660 2.602 1.00 34.47 85 THR A C 1
ATOM 678 O O . THR A 1 85 ? -13.638 -18.992 2.124 1.00 34.47 85 THR A O 1
ATOM 681 N N . PRO A 1 86 ? -15.177 -19.326 3.750 1.00 38.16 86 PRO A N 1
ATOM 682 C CA . PRO A 1 86 ? -14.764 -18.178 4.535 1.00 38.16 86 PRO A CA 1
ATOM 683 C C . PRO A 1 86 ? -13.272 -18.308 4.815 1.00 38.16 86 PRO A C 1
ATOM 685 O O . PRO A 1 86 ? -12.819 -19.302 5.388 1.00 38.16 86 PRO A O 1
ATOM 688 N N . VAL A 1 87 ? -12.504 -17.326 4.344 1.00 36.31 87 VAL A N 1
ATOM 689 C CA . VAL A 1 87 ? -11.102 -17.178 4.725 1.00 36.31 87 VAL A CA 1
ATOM 690 C C . VAL A 1 87 ? -11.074 -17.209 6.255 1.00 36.31 87 VAL A C 1
ATOM 692 O O . VAL A 1 87 ? -11.852 -16.470 6.863 1.00 36.31 87 VAL A O 1
ATOM 695 N N . PRO A 1 88 ? -10.246 -18.058 6.890 1.00 31.80 88 PRO A N 1
ATOM 696 C CA . PRO A 1 88 ? -10.154 -18.085 8.340 1.00 31.80 88 PRO A CA 1
ATOM 697 C C . PRO A 1 88 ? -9.804 -16.675 8.811 1.00 31.80 88 PRO A C 1
ATOM 699 O O . PRO A 1 88 ? -8.784 -16.110 8.406 1.00 31.80 88 PRO A O 1
ATOM 702 N N . GLN A 1 89 ? -10.713 -16.096 9.594 1.00 35.19 89 GLN A N 1
ATOM 703 C CA . GLN A 1 89 ? -10.557 -14.795 10.220 1.00 35.19 89 GLN A CA 1
ATOM 704 C C . GLN A 1 89 ? -9.294 -14.856 11.084 1.00 35.19 89 GLN A C 1
ATOM 706 O O . GLN A 1 89 ? -9.274 -15.478 12.142 1.00 35.19 89 GLN A O 1
ATOM 711 N N . HIS A 1 90 ? -8.209 -14.260 10.592 1.00 35.38 90 HIS A N 1
ATOM 712 C CA . HIS A 1 90 ? -7.120 -13.829 11.457 1.00 35.38 90 HIS A CA 1
ATOM 713 C C . HIS A 1 90 ? -7.717 -12.808 12.426 1.00 35.38 90 HIS A C 1
ATOM 715 O O . HIS A 1 90 ? -8.381 -11.892 11.940 1.00 35.38 90 HIS A O 1
ATOM 721 N N . ASP A 1 91 ? -7.501 -13.013 13.732 1.00 40.97 91 ASP A N 1
ATOM 722 C CA . ASP A 1 91 ? -7.963 -12.190 14.860 1.00 40.97 91 ASP A CA 1
ATOM 723 C C . ASP A 1 91 ? -8.467 -10.812 14.433 1.00 40.97 91 ASP A C 1
ATOM 725 O O . ASP A 1 91 ? -7.694 -9.987 13.936 1.00 40.97 91 ASP A O 1
ATOM 729 N N . GLU A 1 92 ? -9.775 -10.603 14.596 1.00 51.94 92 GLU A N 1
ATOM 730 C CA . GLU A 1 92 ? -10.493 -9.385 14.235 1.00 51.94 92 GLU A CA 1
ATOM 731 C C . GLU A 1 92 ? -9.751 -8.162 14.782 1.00 51.94 92 GLU A C 1
ATOM 733 O O . GLU A 1 92 ? -9.795 -7.835 15.968 1.00 51.94 92 GLU A O 1
ATOM 738 N N . GLY A 1 93 ? -8.977 -7.523 13.902 1.00 65.62 93 GLY A N 1
ATOM 739 C CA . GLY A 1 93 ? -8.118 -6.418 14.275 1.00 65.62 93 GLY A CA 1
ATOM 740 C C . GLY A 1 93 ? -8.974 -5.261 14.764 1.00 65.62 93 GLY A C 1
ATOM 741 O O . GLY A 1 93 ? -9.650 -4.619 13.972 1.00 65.62 93 GLY A O 1
ATOM 742 N N . GLU A 1 94 ? -8.893 -4.956 16.058 1.00 82.81 94 GLU A N 1
ATOM 743 C CA . GLU A 1 94 ? -9.523 -3.786 16.693 1.00 82.81 94 GLU A CA 1
ATOM 744 C C . GLU A 1 94 ? -9.010 -2.445 16.124 1.00 82.81 94 GLU A C 1
ATOM 746 O O . GLU A 1 94 ? -9.472 -1.372 16.503 1.00 82.81 94 GLU A O 1
ATOM 751 N N . THR A 1 95 ? -8.009 -2.498 15.244 1.00 88.75 95 THR A N 1
ATOM 752 C CA . THR A 1 95 ? -7.417 -1.366 14.539 1.00 88.75 95 THR A CA 1
ATOM 753 C C . THR A 1 95 ? -7.851 -1.343 13.083 1.00 88.75 95 THR A C 1
ATOM 755 O O . THR A 1 95 ? -7.992 -2.385 12.446 1.00 88.75 95 THR A O 1
ATOM 758 N N . GLY A 1 96 ? -8.000 -0.154 12.511 1.00 91.19 96 GLY A N 1
ATOM 759 C CA . GLY A 1 96 ? -8.410 -0.026 11.119 1.00 91.19 96 GLY A CA 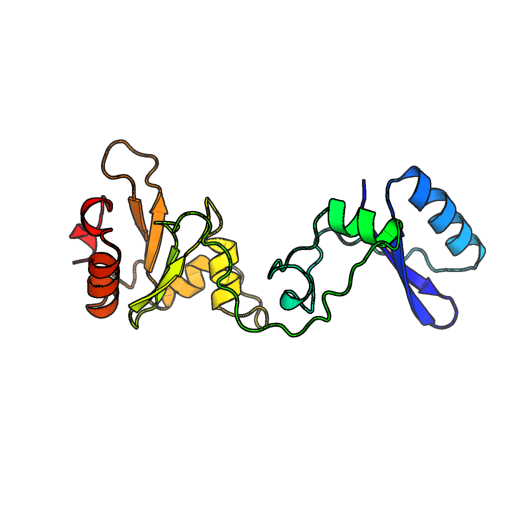1
ATOM 760 C C . GLY A 1 96 ? -8.814 1.383 10.741 1.00 91.19 96 GLY A C 1
ATOM 761 O O . GLY A 1 96 ? -8.423 2.354 11.388 1.00 91.19 96 GLY A O 1
ATOM 762 N N . TRP A 1 97 ? -9.607 1.464 9.681 1.00 92.31 97 TRP A N 1
ATOM 763 C CA . TRP A 1 97 ? -10.211 2.693 9.189 1.00 92.31 97 TRP A CA 1
ATOM 764 C C . TRP A 1 97 ? -11.731 2.566 9.186 1.00 92.31 97 TRP A C 1
ATOM 766 O O . TRP A 1 97 ? -12.245 1.532 8.770 1.00 92.31 97 TRP A O 1
ATOM 776 N N . ILE A 1 98 ? -12.450 3.611 9.587 1.00 92.44 98 ILE A N 1
ATOM 777 C CA . ILE A 1 98 ? -13.895 3.725 9.366 1.00 92.44 98 ILE A CA 1
ATOM 778 C C . ILE A 1 98 ? -14.147 4.880 8.399 1.00 92.44 98 ILE A C 1
ATOM 780 O O . ILE A 1 98 ? -13.763 6.027 8.650 1.00 92.44 98 ILE A O 1
ATOM 784 N N . SER A 1 99 ? -14.788 4.581 7.276 1.00 91.00 99 SER A N 1
ATOM 785 C CA . SER A 1 99 ? -15.191 5.588 6.296 1.00 91.00 99 SER A CA 1
ATOM 786 C C . SER A 1 99 ? -16.284 6.519 6.843 1.00 91.00 99 SER A C 1
ATOM 788 O O . SER A 1 99 ? -16.971 6.165 7.801 1.00 91.00 99 SER A O 1
ATOM 790 N N . PRO A 1 100 ? -16.508 7.697 6.233 1.00 88.50 100 PRO A N 1
ATOM 791 C CA . PRO A 1 100 ? -17.573 8.616 6.652 1.00 88.50 100 PRO A CA 1
ATOM 792 C C . PRO A 1 100 ? -18.984 8.007 6.643 1.00 88.50 100 PRO A C 1
ATOM 794 O O . PRO A 1 100 ? -19.861 8.476 7.355 1.00 88.50 100 PRO A O 1
ATOM 797 N N . ASP A 1 101 ? -19.209 6.971 5.831 1.00 87.75 101 ASP A N 1
ATOM 798 C CA . ASP A 1 101 ? -20.474 6.234 5.751 1.00 87.75 101 ASP A CA 1
ATOM 799 C C . ASP A 1 101 ? -20.541 5.010 6.687 1.00 87.75 101 ASP A C 1
ATOM 801 O O . ASP A 1 101 ? -21.491 4.240 6.597 1.00 87.75 101 ASP A O 1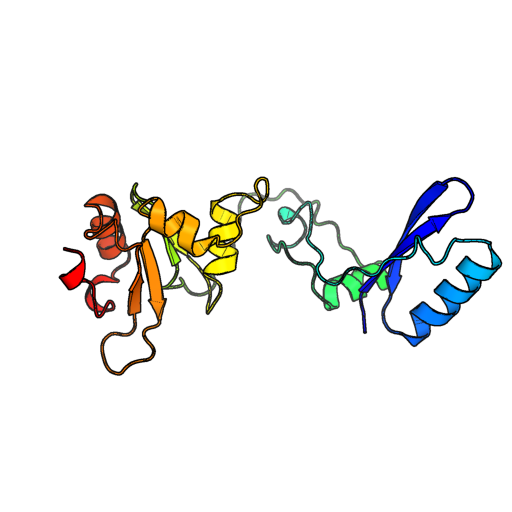
ATOM 805 N N . GLY A 1 102 ? -19.562 4.823 7.584 1.00 85.81 102 GLY A N 1
ATOM 806 C CA . GLY A 1 102 ? -19.592 3.784 8.623 1.00 85.81 102 GLY A CA 1
ATOM 807 C C . GLY A 1 102 ? -19.054 2.409 8.206 1.00 85.81 102 GLY A C 1
ATOM 808 O O . GLY A 1 102 ? -19.212 1.429 8.922 1.00 85.81 102 GLY A O 1
ATOM 809 N N . ARG A 1 103 ? -18.389 2.264 7.057 1.00 89.06 103 ARG A N 1
ATOM 810 C CA . ARG A 1 103 ? -17.770 0.974 6.705 1.00 89.06 103 ARG A CA 1
ATOM 811 C C . ARG A 1 103 ? -16.429 0.824 7.409 1.00 89.06 103 ARG A C 1
ATOM 813 O O . ARG A 1 103 ? -15.571 1.700 7.308 1.00 89.06 103 ARG A O 1
ATOM 820 N N . PHE A 1 104 ? -16.236 -0.309 8.079 1.00 89.00 104 PHE A N 1
ATOM 821 C CA . PHE A 1 104 ? -14.981 -0.642 8.743 1.00 89.00 104 PHE A CA 1
ATOM 822 C C . PHE A 1 104 ? -14.028 -1.418 7.827 1.00 89.00 104 PHE A C 1
ATOM 824 O O . PHE A 1 104 ? -14.410 -2.366 7.141 1.00 89.00 104 PHE A O 1
ATOM 831 N N . PHE A 1 105 ? -12.760 -1.023 7.855 1.00 88.50 105 PHE A N 1
ATOM 832 C CA . PHE A 1 105 ? -11.663 -1.616 7.106 1.00 88.50 105 PHE A CA 1
ATOM 833 C C . PHE A 1 105 ? -10.554 -1.995 8.094 1.00 88.50 105 PHE A C 1
ATOM 835 O O . PHE A 1 105 ? -9.718 -1.144 8.424 1.00 88.50 105 PHE A O 1
ATOM 842 N N . PRO A 1 106 ? -10.516 -3.251 8.575 1.00 86.62 106 PRO A N 1
ATOM 843 C CA . PRO A 1 106 ? -9.541 -3.668 9.571 1.00 86.62 106 PRO A CA 1
ATOM 844 C C . PRO A 1 106 ? -8.129 -3.586 8.996 1.00 86.62 106 PRO A C 1
ATOM 846 O O . PRO A 1 106 ? -7.872 -3.963 7.845 1.00 86.62 106 PRO A O 1
ATOM 849 N N . CYS A 1 107 ? -7.194 -3.113 9.808 1.00 77.69 107 CYS A N 1
ATOM 850 C CA . CYS A 1 107 ? -5.773 -3.234 9.546 1.00 77.69 107 CYS A CA 1
ATOM 851 C C . CYS A 1 107 ? -5.155 -4.158 10.597 1.00 77.69 107 CYS A C 1
ATOM 853 O O . CYS A 1 107 ? -5.466 -4.067 11.783 1.00 77.69 107 CYS A O 1
ATOM 855 N N . GLY A 1 108 ? -4.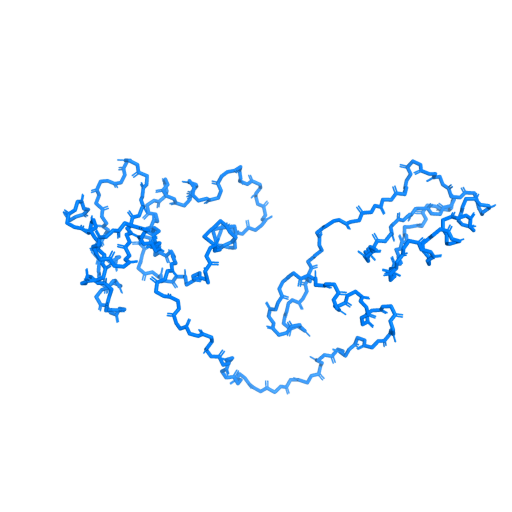258 -5.041 10.161 1.00 66.06 108 GLY A N 1
ATOM 856 C CA . GLY A 1 108 ? -3.401 -5.771 11.091 1.00 66.06 108 GLY A CA 1
ATOM 857 C C . GLY A 1 108 ? -2.451 -4.826 11.836 1.00 66.06 108 GLY A C 1
ATOM 858 O O . GLY A 1 108 ? -2.417 -3.617 11.585 1.00 66.06 108 GLY A O 1
ATOM 859 N N . TYR A 1 109 ? -1.650 -5.389 12.739 1.00 59.03 109 TYR A N 1
ATOM 860 C CA . TYR A 1 109 ? -0.699 -4.635 13.555 1.00 59.03 109 TYR A C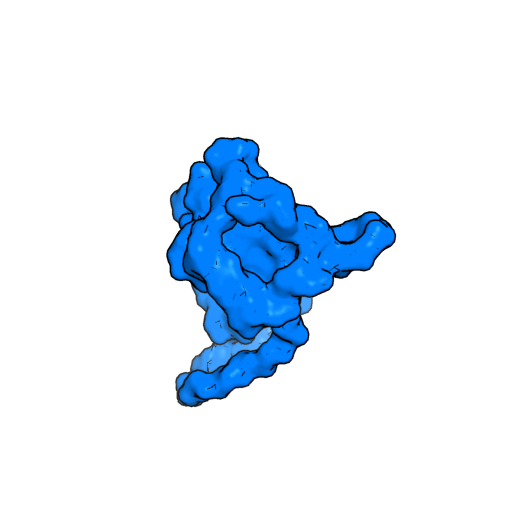A 1
ATOM 861 C C . TYR A 1 109 ? 0.255 -3.784 12.692 1.00 59.03 109 TYR A C 1
ATOM 863 O O . TYR A 1 109 ? 1.081 -4.318 11.956 1.00 59.03 109 TYR A O 1
ATOM 871 N N . GLY A 1 110 ? 0.139 -2.455 12.787 1.00 59.00 110 GLY A N 1
ATOM 872 C CA . GLY A 1 110 ? 1.051 -1.498 12.147 1.00 59.00 110 GLY A CA 1
ATOM 873 C C . GLY A 1 110 ? 0.798 -1.190 10.664 1.00 59.00 110 GLY A C 1
ATOM 874 O O . GLY A 1 110 ? 1.581 -0.449 10.078 1.00 59.00 110 GLY A O 1
ATOM 875 N N . CYS A 1 111 ? -0.280 -1.697 10.052 1.00 71.31 111 CYS A N 1
ATOM 876 C CA . CYS A 1 111 ? -0.506 -1.595 8.600 1.00 71.31 111 CYS A CA 1
ATOM 877 C C . CYS A 1 111 ? -1.469 -0.470 8.159 1.00 71.31 111 CYS A C 1
ATOM 879 O O . CYS A 1 111 ? -2.143 -0.591 7.130 1.00 71.31 111 CYS A O 1
ATOM 881 N N . HIS A 1 112 ? -1.603 0.616 8.929 1.00 82.44 112 HIS A N 1
ATOM 882 C CA . HIS A 1 112 ? -2.546 1.703 8.612 1.00 82.44 112 HIS A CA 1
ATOM 883 C C . HIS A 1 112 ? -2.261 2.377 7.273 1.00 82.44 112 HIS A C 1
ATOM 885 O O . HIS A 1 112 ? -3.201 2.679 6.538 1.00 82.44 112 HIS A O 1
ATOM 891 N N . THR A 1 113 ? -0.987 2.595 6.941 1.00 82.56 113 THR A N 1
ATOM 892 C CA . THR A 1 113 ? -0.573 3.234 5.683 1.00 82.56 113 THR A CA 1
ATOM 893 C C . THR A 1 113 ? -0.879 2.340 4.485 1.00 82.56 113 THR A C 1
ATOM 895 O O . THR A 1 113 ? -1.393 2.804 3.468 1.00 82.56 113 THR A O 1
ATOM 898 N N . GLU A 1 114 ? -0.598 1.045 4.592 1.00 81.19 114 GLU A N 1
ATOM 899 C CA . GLU A 1 114 ? -0.852 0.049 3.552 1.00 81.19 114 GLU A CA 1
ATOM 900 C C . GLU A 1 114 ? -2.352 -0.109 3.318 1.00 81.19 114 GLU A C 1
ATOM 902 O O . GLU A 1 114 ? -2.796 -0.093 2.168 1.00 81.19 114 GLU A O 1
ATOM 907 N N . LYS A 1 115 ? -3.139 -0.184 4.400 1.00 86.62 115 LYS A N 1
ATOM 908 C CA . LYS A 1 115 ? -4.601 -0.237 4.320 1.00 86.62 115 LYS A CA 1
ATOM 909 C C . LYS A 1 115 ? -5.173 1.035 3.695 1.00 86.62 115 LYS A C 1
ATOM 911 O O . LYS A 1 115 ? -6.050 0.942 2.843 1.00 86.62 115 LYS A O 1
ATOM 916 N N . ALA A 1 116 ? -4.633 2.206 4.032 1.00 85.50 116 ALA A N 1
ATOM 917 C CA . ALA A 1 116 ? -5.044 3.462 3.41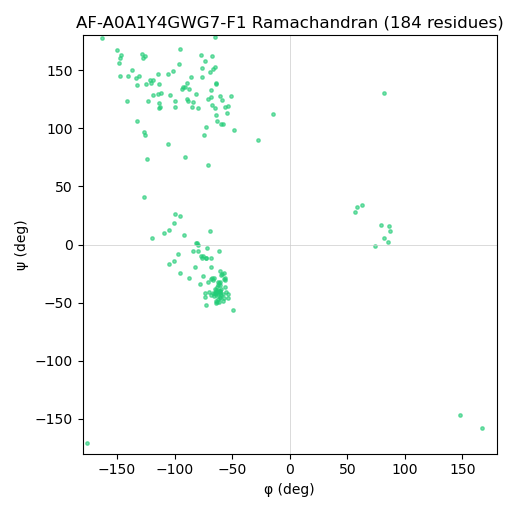5 1.00 85.50 116 ALA A CA 1
ATOM 918 C C . ALA A 1 116 ? -4.762 3.486 1.901 1.00 85.50 116 ALA A C 1
ATOM 920 O O . ALA A 1 116 ? -5.627 3.866 1.114 1.00 85.50 116 ALA A O 1
ATOM 921 N N . ARG A 1 117 ? -3.590 3.002 1.462 1.00 81.12 117 ARG A N 1
ATOM 922 C CA . ARG A 1 117 ? -3.276 2.852 0.025 1.00 81.12 117 ARG A CA 1
ATOM 923 C C . ARG A 1 117 ? -4.231 1.895 -0.683 1.00 81.12 117 ARG A C 1
ATOM 925 O O . ARG A 1 117 ? -4.614 2.153 -1.820 1.00 81.12 117 ARG A O 1
ATOM 932 N N . GLU A 1 118 ? -4.595 0.799 -0.023 1.00 81.62 118 GLU A N 1
ATOM 933 C CA . GLU A 1 118 ? -5.560 -0.161 -0.554 1.00 81.62 118 GLU A CA 1
ATOM 934 C C . GLU A 1 118 ? -6.941 0.476 -0.751 1.00 81.62 118 GLU A C 1
ATOM 936 O O . GLU A 1 118 ? -7.513 0.332 -1.829 1.00 81.62 118 GLU A O 1
ATOM 941 N N . ILE A 1 119 ? -7.438 1.209 0.250 1.00 82.75 119 ILE A N 1
ATOM 942 C CA . ILE A 1 119 ? -8.731 1.909 0.209 1.00 82.75 119 ILE A CA 1
ATOM 943 C C . ILE A 1 119 ? -8.774 2.943 -0.926 1.00 82.75 119 ILE A C 1
ATOM 945 O O . ILE A 1 119 ? -9.760 3.018 -1.653 1.00 82.75 119 ILE A O 1
ATOM 949 N N . ILE A 1 120 ? -7.711 3.739 -1.087 1.00 81.50 120 ILE A N 1
ATOM 950 C CA . ILE A 1 120 ? -7.631 4.800 -2.109 1.00 81.50 120 ILE A CA 1
ATOM 951 C C . ILE A 1 120 ? -7.589 4.220 -3.530 1.00 81.50 120 ILE A C 1
ATOM 953 O O . ILE A 1 120 ? -8.039 4.858 -4.481 1.00 81.50 120 ILE A O 1
ATOM 957 N N . GLY A 1 121 ? -7.054 3.010 -3.679 1.00 68.62 121 GLY A N 1
ATOM 958 C CA . GLY A 1 121 ? -6.766 2.411 -4.971 1.00 68.62 121 GLY A CA 1
ATOM 959 C C . GLY A 1 121 ? -5.434 2.910 -5.535 1.00 68.62 121 GLY A C 1
ATOM 960 O O . GLY A 1 121 ? -5.160 4.105 -5.630 1.00 68.62 121 GLY A O 1
ATOM 961 N N . HIS A 1 122 ? -4.594 1.970 -5.969 1.00 55.06 122 HIS A N 1
ATOM 962 C CA . HIS A 1 122 ? -3.230 2.225 -6.455 1.00 55.06 122 HIS A CA 1
ATOM 963 C C . HIS A 1 122 ? -3.141 2.977 -7.805 1.00 55.06 122 HIS A C 1
ATOM 965 O O . HIS A 1 122 ? -2.063 3.053 -8.386 1.00 55.06 122 HIS A O 1
ATOM 971 N N . LEU A 1 123 ? -4.244 3.538 -8.318 1.00 50.81 123 LEU A N 1
ATOM 972 C CA . LEU A 1 123 ? -4.290 4.241 -9.608 1.00 50.81 123 LEU A CA 1
ATOM 973 C C . LEU A 1 123 ? -3.814 5.698 -9.526 1.00 50.81 123 LEU A C 1
ATOM 975 O O . LEU A 1 123 ? -3.457 6.278 -10.550 1.00 50.81 123 LEU A O 1
ATOM 979 N N . LYS A 1 124 ? -3.788 6.296 -8.328 1.00 55.75 124 LYS A N 1
ATOM 980 C CA . LYS A 1 124 ? -3.291 7.659 -8.115 1.00 55.75 124 LYS A CA 1
ATOM 981 C C . LYS A 1 124 ? -2.159 7.641 -7.086 1.00 55.75 124 LYS A C 1
ATOM 983 O O . LYS A 1 124 ? -2.386 7.178 -5.968 1.00 55.75 124 LYS A O 1
ATOM 988 N N . PRO A 1 125 ? -0.956 8.149 -7.410 1.00 57.81 125 PRO A N 1
ATOM 989 C CA . PRO A 1 125 ? 0.078 8.323 -6.406 1.00 57.81 125 PRO A CA 1
ATOM 990 C C . PRO A 1 125 ? -0.402 9.370 -5.400 1.00 57.81 125 PRO A C 1
ATOM 992 O O . PRO A 1 125 ? -0.673 10.521 -5.743 1.00 57.81 125 PRO A O 1
ATOM 995 N N . VAL A 1 126 ? -0.556 8.940 -4.153 1.00 72.81 126 VAL A N 1
ATOM 996 C CA . VAL A 1 126 ? -0.861 9.808 -3.022 1.00 72.81 126 VAL A CA 1
ATOM 997 C C . VAL A 1 126 ? 0.356 9.791 -2.110 1.00 72.81 126 VAL A C 1
ATOM 999 O O . VAL A 1 126 ? 0.737 8.732 -1.612 1.00 72.81 126 VAL A O 1
ATOM 1002 N N . ASN A 1 127 ? 0.965 10.965 -1.923 1.00 75.94 127 ASN A N 1
ATOM 1003 C CA . ASN A 1 127 ? 2.192 11.125 -1.140 1.00 75.94 127 ASN A CA 1
ATOM 1004 C C . ASN A 1 127 ? 2.006 10.677 0.316 1.00 75.94 127 ASN A C 1
ATOM 1006 O O . ASN A 1 127 ? 2.847 9.951 0.838 1.00 75.94 127 ASN A O 1
ATOM 1010 N N . ASP A 1 128 ? 0.879 11.046 0.936 1.00 85.62 128 ASP A N 1
ATOM 1011 C CA . ASP A 1 128 ? 0.481 10.558 2.258 1.00 85.62 128 ASP A CA 1
ATOM 1012 C C . ASP A 1 128 ? -0.940 9.963 2.211 1.00 85.62 128 ASP A C 1
ATOM 1014 O O . ASP A 1 128 ? -1.936 10.691 2.258 1.00 85.62 128 ASP A O 1
ATOM 1018 N N . PRO A 1 129 ? -1.047 8.632 2.068 1.00 85.94 129 PRO A N 1
ATOM 1019 C CA . PRO A 1 129 ? -2.317 7.914 2.015 1.00 85.94 129 PRO A CA 1
ATOM 1020 C C . PRO A 1 129 ? -3.160 8.059 3.283 1.00 85.94 129 PRO A C 1
ATOM 1022 O O . PRO A 1 129 ? -4.383 8.069 3.193 1.00 85.94 129 PRO A O 1
ATOM 1025 N N . ARG A 1 130 ? -2.528 8.164 4.459 1.00 89.19 130 ARG A N 1
ATOM 1026 C CA . ARG A 1 130 ? -3.258 8.281 5.729 1.00 89.19 130 ARG A CA 1
ATOM 1027 C C . ARG A 1 130 ? -3.879 9.659 5.826 1.00 89.19 130 ARG A C 1
ATOM 1029 O O . ARG A 1 130 ? -5.095 9.768 5.941 1.00 89.19 130 ARG A O 1
ATOM 1036 N N . TRP A 1 131 ? -3.052 10.686 5.630 1.00 88.88 131 TRP A N 1
ATOM 1037 C CA . TRP A 1 131 ? -3.508 12.069 5.579 1.00 88.88 131 TRP A CA 1
ATOM 1038 C C . TRP A 1 131 ? -4.627 12.251 4.553 1.00 88.88 131 TRP A C 1
ATOM 1040 O O . TRP A 1 131 ? -5.631 12.888 4.838 1.00 88.88 131 TRP A O 1
ATOM 1050 N N . TYR A 1 132 ? -4.506 11.636 3.373 1.00 89.69 132 TYR A N 1
ATOM 1051 C CA . TYR A 1 132 ? -5.529 11.715 2.330 1.00 89.69 132 TYR A CA 1
ATOM 1052 C C . TYR A 1 132 ? -6.902 11.185 2.763 1.00 89.69 132 TYR A C 1
ATOM 1054 O O . TYR A 1 132 ? -7.921 11.747 2.359 1.00 89.69 132 TYR A O 1
ATOM 1062 N N . LEU A 1 133 ? -6.946 10.104 3.545 1.00 91.06 133 LEU A N 1
ATOM 1063 C CA . LEU A 1 133 ? -8.196 9.591 4.103 1.00 91.06 133 LEU A CA 1
ATOM 1064 C C . LEU A 1 133 ? -8.698 10.485 5.240 1.00 91.06 133 LEU A C 1
ATOM 1066 O O . LEU A 1 133 ? -9.874 10.852 5.257 1.00 91.06 133 LEU A O 1
ATOM 1070 N N . GLU A 1 134 ? -7.810 10.894 6.141 1.00 91.44 134 GLU A N 1
ATOM 1071 C CA . GLU A 1 134 ? -8.126 11.766 7.276 1.00 91.44 134 GLU A CA 1
ATOM 1072 C C . GLU A 1 134 ? -8.760 13.095 6.826 1.00 91.44 134 GLU A C 1
ATOM 1074 O O . GLU A 1 134 ? -9.819 13.466 7.329 1.00 91.44 134 GLU A O 1
ATOM 1079 N N . VAL A 1 135 ? -8.209 13.769 5.805 1.00 90.62 135 VAL A N 1
ATOM 1080 C CA . VAL A 1 135 ? -8.786 15.012 5.233 1.00 90.62 135 VAL A CA 1
ATOM 1081 C C . VAL A 1 135 ? -10.059 14.787 4.417 1.00 90.62 135 VAL A C 1
ATOM 1083 O O . VAL A 1 135 ? -10.666 15.733 3.915 1.00 90.62 135 VAL A O 1
ATOM 1086 N N . LYS A 1 136 ? -10.470 13.533 4.248 1.00 90.56 136 LYS A N 1
ATOM 1087 C CA . LYS A 1 136 ? -11.759 13.145 3.669 1.00 90.56 136 LYS A CA 1
ATOM 1088 C C . LYS A 1 136 ? -12.741 12.654 4.729 1.00 90.56 136 LYS A C 1
ATOM 1090 O O . LYS A 1 136 ? -13.764 12.076 4.369 1.00 90.56 136 LYS A O 1
ATOM 1095 N N . GLY A 1 137 ? -12.437 12.874 6.007 1.00 89.75 137 GLY A N 1
ATOM 1096 C CA . GLY A 1 137 ? -13.309 12.541 7.129 1.00 89.75 137 GLY A CA 1
ATOM 1097 C C . GLY A 1 137 ? -13.285 11.068 7.514 1.00 89.75 137 GLY A C 1
ATOM 1098 O O . GLY A 1 137 ? -14.197 10.598 8.191 1.00 89.75 137 GLY A O 1
ATOM 1099 N N . TRP A 1 138 ? -12.279 10.313 7.074 1.00 94.12 138 TRP A N 1
ATOM 1100 C CA . TRP A 1 138 ? -12.094 8.946 7.546 1.00 94.12 138 TRP A CA 1
ATOM 1101 C C . TRP A 1 138 ? -11.494 8.948 8.949 1.00 94.12 138 TRP A C 1
ATOM 1103 O O . TRP A 1 138 ? -10.638 9.769 9.276 1.00 94.12 138 TRP A O 1
ATOM 1113 N N . LEU A 1 139 ? -11.932 7.985 9.750 1.00 93.69 139 LEU A N 1
ATOM 1114 C CA . LEU A 1 139 ? -11.496 7.766 11.121 1.00 93.69 139 LEU A CA 1
ATOM 1115 C C . LEU A 1 139 ? -10.453 6.649 11.155 1.00 93.69 139 LEU A C 1
ATOM 1117 O O . LEU A 1 139 ? -10.746 5.533 10.730 1.00 93.69 139 LEU A O 1
ATOM 1121 N N . ALA A 1 140 ? -9.263 6.915 11.685 1.00 93.50 140 ALA A N 1
ATOM 1122 C CA . ALA A 1 140 ? -8.268 5.884 11.972 1.00 93.50 140 ALA A CA 1
ATOM 1123 C C . ALA A 1 140 ? -8.418 5.387 13.415 1.00 93.50 140 ALA A C 1
ATOM 1125 O O . ALA A 1 140 ? -8.508 6.204 14.326 1.00 93.50 140 ALA A O 1
ATOM 1126 N N . ILE A 1 141 ? -8.372 4.071 13.636 1.00 92.38 141 ILE A N 1
ATOM 1127 C CA . ILE A 1 141 ? -8.333 3.441 14.967 1.00 92.38 141 ILE A CA 1
ATOM 1128 C C . ILE A 1 141 ? -6.983 2.752 15.136 1.00 92.38 141 ILE A C 1
ATOM 1130 O O . ILE A 1 141 ? -6.680 1.815 14.396 1.00 92.38 141 ILE A O 1
ATOM 1134 N N . TYR A 1 142 ? -6.171 3.179 16.098 1.00 88.94 142 TYR A N 1
ATOM 1135 C CA . TYR A 1 142 ? -4.829 2.646 16.350 1.00 88.94 142 TYR A CA 1
ATOM 1136 C C . TYR A 1 142 ? -4.659 2.188 17.800 1.00 88.94 142 TYR A C 1
ATOM 1138 O O . TYR A 1 142 ? -5.427 2.564 18.680 1.00 88.94 142 TYR A O 1
ATOM 1146 N N . LYS A 1 143 ? -3.637 1.362 18.057 1.00 86.62 143 LYS A N 1
ATOM 1147 C CA . LYS A 1 143 ? -3.253 0.973 19.421 1.00 86.62 143 LYS A CA 1
ATOM 1148 C C . LYS A 1 143 ? -2.676 2.180 20.155 1.00 86.62 143 LYS A C 1
ATOM 1150 O O . LYS A 1 143 ? -1.815 2.873 19.616 1.00 86.62 143 LYS A O 1
ATOM 1155 N N . ASN A 1 144 ? -3.130 2.407 21.380 1.00 82.69 144 ASN A N 1
ATOM 1156 C CA . ASN A 1 144 ? -2.598 3.450 22.245 1.00 82.69 144 ASN A CA 1
ATOM 1157 C C . ASN A 1 144 ? -1.358 2.916 22.990 1.00 82.69 144 ASN A C 1
ATOM 1159 O O . ASN A 1 144 ? -1.484 1.944 23.735 1.00 82.69 144 ASN A O 1
ATOM 1163 N N . PRO A 1 145 ? -0.160 3.501 22.799 1.00 73.19 145 PRO A N 1
ATOM 1164 C CA 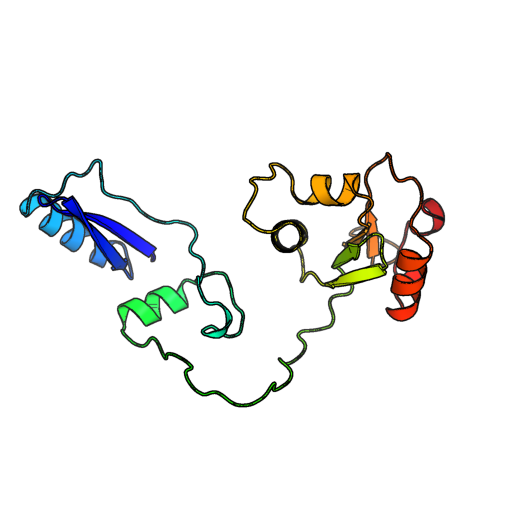. PRO A 1 145 ? 1.050 3.055 23.491 1.00 73.19 145 PRO A CA 1
ATOM 1165 C C . PRO A 1 145 ? 1.158 3.576 24.937 1.00 73.19 145 PRO A C 1
ATOM 1167 O O . PRO A 1 145 ? 2.107 3.225 25.635 1.00 73.19 145 PRO A O 1
ATOM 1170 N N . VAL A 1 146 ? 0.237 4.439 25.379 1.00 74.75 146 VAL A N 1
ATOM 1171 C CA . VAL A 1 146 ? 0.249 5.075 26.705 1.00 74.75 146 VAL A CA 1
ATOM 1172 C C . VAL A 1 146 ? -0.636 4.297 27.690 1.00 74.75 146 VAL A C 1
ATOM 1174 O O . VAL A 1 146 ? -1.563 3.598 27.290 1.00 74.75 146 VAL A O 1
ATOM 1177 N N . VAL A 1 147 ? -0.351 4.420 28.992 1.00 67.75 147 VAL A N 1
ATOM 1178 C CA . VAL A 1 147 ? -1.179 3.868 30.079 1.00 67.75 147 VAL A CA 1
ATOM 1179 C C . VAL A 1 147 ? -2.598 4.449 29.999 1.00 67.75 147 VAL A C 1
ATOM 1181 O O . VAL A 1 147 ? -2.753 5.666 30.016 1.00 67.75 147 VAL A O 1
ATOM 1184 N N . GLY A 1 148 ? -3.616 3.586 29.925 1.00 78.25 148 GLY A N 1
ATOM 1185 C CA . GLY A 1 148 ? -5.018 3.977 29.751 1.00 78.25 148 GLY A CA 1
ATOM 1186 C C . GLY A 1 148 ? -5.795 2.937 28.944 1.00 78.25 148 GLY A C 1
ATOM 1187 O O . GLY A 1 148 ? -5.515 1.736 29.031 1.00 78.25 148 GLY A O 1
ATOM 1188 N N . LYS A 1 149 ? -6.765 3.388 28.147 1.00 85.19 149 LYS A N 1
ATOM 1189 C CA . LYS A 1 149 ? -7.489 2.536 27.199 1.00 85.19 149 LYS A CA 1
ATOM 1190 C C . LYS A 1 149 ? -6.573 2.101 26.043 1.00 85.19 149 LYS A C 1
ATOM 1192 O O . LYS A 1 149 ? -5.654 2.818 25.651 1.00 85.19 149 LYS A O 1
ATOM 1197 N N . SER A 1 150 ? -6.818 0.906 25.499 1.00 87.81 150 SER A N 1
ATOM 1198 C CA . SER A 1 150 ? -5.904 0.206 24.577 1.00 87.81 150 SER A CA 1
ATOM 1199 C C . SER A 1 150 ? -5.889 0.738 23.139 1.00 87.81 150 SER A C 1
ATOM 1201 O O . SER A 1 150 ? -5.008 0.369 22.355 1.00 87.81 150 SER A O 1
ATOM 1203 N N . LEU A 1 151 ? -6.843 1.594 22.779 1.00 89.88 151 LEU A N 1
ATOM 1204 C CA . LEU A 1 151 ? -7.010 2.179 21.455 1.00 89.88 151 LEU A CA 1
ATOM 1205 C C . LEU A 1 151 ? -7.107 3.702 21.543 1.00 89.88 151 LEU A C 1
ATOM 1207 O O . LEU A 1 151 ? -7.418 4.282 22.581 1.00 89.88 151 LEU A O 1
ATOM 1211 N N . ALA A 1 152 ? -6.863 4.349 20.416 1.00 90.19 152 ALA A N 1
ATOM 1212 C CA . ALA A 1 152 ? -7.094 5.766 20.215 1.00 90.19 152 ALA A CA 1
ATOM 1213 C C . ALA A 1 152 ? -7.502 6.020 18.759 1.00 90.19 152 ALA A C 1
ATOM 1215 O O . ALA A 1 152 ? -7.279 5.181 17.879 1.00 90.19 152 ALA A O 1
ATOM 1216 N N . ILE A 1 153 ? -8.131 7.168 18.527 1.00 91.38 153 ILE A N 1
ATOM 1217 C CA . ILE A 1 153 ? -8.627 7.584 17.220 1.00 91.38 153 ILE A CA 1
ATOM 1218 C C . ILE A 1 153 ? -7.901 8.807 16.674 1.00 91.38 153 ILE A C 1
ATOM 1220 O O . ILE A 1 153 ? -7.499 9.698 17.422 1.00 91.38 153 ILE A O 1
ATOM 1224 N N . GLY A 1 154 ? -7.753 8.845 15.352 1.00 90.12 154 GLY A N 1
ATOM 1225 C CA . GLY A 1 154 ? -7.109 9.929 14.619 1.00 90.12 154 GLY A CA 1
ATOM 1226 C C . GLY A 1 154 ? -7.948 10.361 13.427 1.00 90.12 154 GLY A C 1
ATOM 1227 O O . GLY A 1 154 ? -8.494 9.526 12.705 1.00 90.12 154 GLY A O 1
ATOM 1228 N N . MET A 1 155 ? -8.038 11.674 13.241 1.00 90.25 155 MET A N 1
ATOM 1229 C CA . MET A 1 155 ? -8.656 12.342 12.098 1.00 90.25 155 MET A CA 1
ATOM 1230 C C . MET A 1 155 ? -7.885 13.631 11.807 1.00 90.25 155 MET A C 1
ATOM 1232 O O . MET A 1 155 ? -7.148 14.130 12.664 1.00 90.25 155 MET A O 1
ATOM 1236 N N . ALA A 1 156 ? -8.077 14.195 10.615 1.00 88.38 156 ALA A N 1
ATOM 1237 C CA . ALA A 1 156 ? -7.512 15.496 10.289 1.00 88.38 156 ALA A CA 1
ATOM 1238 C C . ALA A 1 156 ? -8.172 16.586 11.148 1.00 88.38 156 ALA A C 1
ATOM 1240 O O . ALA A 1 156 ? -9.330 16.462 11.546 1.00 88.38 156 ALA A O 1
ATOM 1241 N N . ARG A 1 157 ? -7.442 17.670 11.434 1.00 83.12 157 ARG A N 1
ATOM 1242 C CA . ARG A 1 157 ? -7.891 18.738 12.352 1.00 83.12 157 ARG A CA 1
ATOM 1243 C C . ARG A 1 157 ? -9.181 19.421 11.903 1.00 83.12 157 ARG A C 1
ATOM 1245 O O . ARG A 1 157 ? -9.910 19.956 12.731 1.00 83.12 157 ARG A O 1
ATOM 1252 N N . GLU A 1 158 ? -9.441 19.416 10.604 1.00 83.19 158 GLU A N 1
ATOM 1253 C CA . GLU A 1 158 ? -10.642 19.955 9.976 1.00 83.19 158 GLU A CA 1
ATOM 1254 C C . GLU A 1 158 ? -11.898 19.136 10.325 1.00 83.19 158 GLU A C 1
ATOM 1256 O O . GLU A 1 158 ? -13.009 19.653 10.222 1.00 83.19 158 GLU A O 1
ATOM 1261 N N . PHE A 1 159 ? -11.731 17.890 10.782 1.00 81.88 159 PHE A N 1
ATOM 1262 C CA . PHE A 1 159 ? -12.793 17.017 11.276 1.00 81.88 159 PHE A CA 1
ATOM 1263 C C . PHE A 1 159 ? -12.713 16.921 12.798 1.00 81.88 159 PHE A C 1
ATOM 1265 O O . PHE A 1 159 ? -12.102 16.018 13.365 1.00 81.88 159 PHE A O 1
ATOM 1272 N N . SER A 1 160 ? -13.353 17.877 13.469 1.00 77.94 160 SER A N 1
ATOM 1273 C CA . SER A 1 160 ? -13.419 17.923 14.933 1.00 77.94 160 SER A CA 1
ATOM 1274 C C . SER A 1 160 ? -14.393 16.913 15.543 1.00 77.94 160 SER A C 1
ATOM 1276 O O . SER A 1 160 ? -14.399 16.754 16.760 1.00 77.94 160 SER A O 1
ATOM 1278 N N . ARG A 1 161 ? -15.223 16.247 14.726 1.00 87.94 161 ARG A N 1
ATOM 1279 C CA . ARG A 1 161 ? -16.210 15.256 15.170 1.00 87.94 161 ARG A CA 1
ATOM 1280 C C . ARG A 1 161 ? -16.295 14.065 14.226 1.00 87.94 161 ARG A C 1
ATOM 1282 O O . ARG A 1 161 ? -16.203 14.235 13.008 1.00 87.94 161 ARG A O 1
ATOM 1289 N N . ILE A 1 162 ? -16.530 12.885 14.794 1.00 91.50 162 ILE A N 1
ATOM 1290 C CA . ILE A 1 162 ? -16.923 11.698 14.026 1.00 91.50 162 ILE A CA 1
ATOM 1291 C C . ILE A 1 162 ? -18.397 11.792 13.621 1.00 91.50 162 ILE A C 1
ATOM 1293 O O . ILE A 1 162 ? -19.201 12.435 14.293 1.00 91.50 162 ILE A O 1
ATOM 1297 N N . SER A 1 163 ? -18.762 11.156 12.511 1.00 89.75 163 SER A N 1
ATOM 1298 C CA . SER A 1 163 ? -20.163 11.048 12.088 1.00 89.75 163 SER A CA 1
ATOM 1299 C C . SER A 1 163 ? -20.951 10.050 12.942 1.00 89.75 163 SER A C 1
ATOM 1301 O O . SER A 1 163 ? -20.383 9.104 13.491 1.00 89.75 163 SER A O 1
ATOM 1303 N N . ASP A 1 164 ? -22.279 10.192 12.965 1.00 91.62 164 ASP A N 1
ATOM 1304 C CA . ASP A 1 164 ? -23.178 9.244 13.641 1.00 91.62 164 ASP A CA 1
ATOM 1305 C C . ASP A 1 164 ? -22.990 7.806 13.133 1.00 91.62 164 ASP A C 1
ATOM 1307 O O . ASP A 1 164 ? -23.014 6.859 13.915 1.00 91.62 164 ASP A O 1
ATOM 1311 N N . GLN A 1 165 ? -22.736 7.639 11.829 1.00 91.94 165 GLN A N 1
ATOM 1312 C CA . GLN A 1 165 ? -22.470 6.332 11.220 1.00 91.94 165 GLN A CA 1
ATOM 1313 C C . GLN A 1 165 ? -21.154 5.727 11.725 1.00 91.94 165 GLN A C 1
ATOM 1315 O O . GLN A 1 165 ? -21.090 4.540 12.046 1.00 91.94 165 GLN A O 1
ATOM 1320 N N . GLN A 1 166 ? -20.101 6.539 11.849 1.00 94.25 166 GLN A N 1
ATOM 1321 C CA . GLN A 1 166 ? -18.826 6.098 12.419 1.00 94.25 166 GLN A CA 1
ATOM 1322 C C . GLN A 1 166 ? -18.971 5.722 13.896 1.00 94.25 166 GLN A C 1
ATOM 1324 O O . GLN A 1 166 ? -18.443 4.693 14.311 1.00 94.25 166 GLN A O 1
ATOM 1329 N N . LEU A 1 167 ? -19.723 6.503 14.676 1.00 94.06 167 LEU A N 1
ATOM 1330 C CA . LEU A 1 167 ? -20.005 6.193 16.078 1.00 94.06 167 LEU A CA 1
ATOM 1331 C C . LEU A 1 167 ? -20.815 4.899 16.226 1.00 94.06 167 LEU A C 1
ATOM 1333 O O . LEU A 1 167 ? -20.482 4.060 17.061 1.00 94.06 167 LEU A O 1
ATOM 1337 N N . GLN A 1 168 ? -21.837 4.699 15.391 1.00 90.88 168 GLN A N 1
ATOM 1338 C CA . GLN A 1 168 ? -22.603 3.454 15.375 1.00 90.88 168 GLN A CA 1
ATOM 1339 C C . GLN A 1 168 ? -21.710 2.254 15.039 1.00 90.88 168 GLN A C 1
ATOM 1341 O O . GLN A 1 168 ? -21.786 1.222 15.692 1.00 90.88 168 GLN A O 1
ATOM 1346 N N . THR A 1 169 ? -20.780 2.420 14.103 1.00 91.38 169 THR A N 1
ATOM 1347 C CA . THR A 1 169 ? -19.815 1.366 13.762 1.00 91.38 169 THR A CA 1
ATOM 1348 C C . THR A 1 169 ? -18.898 1.028 14.942 1.00 91.38 169 THR A C 1
ATOM 1350 O O . THR A 1 169 ? -18.626 -0.141 15.199 1.00 91.38 169 THR A O 1
ATOM 1353 N N . LEU A 1 170 ? -18.436 2.028 15.702 1.00 93.12 170 LEU A N 1
ATOM 1354 C CA . LEU A 1 170 ? -17.637 1.798 16.913 1.00 93.12 170 LEU A CA 1
ATOM 1355 C C . LEU A 1 170 ? -18.414 1.031 17.994 1.00 93.12 170 LEU A C 1
ATOM 1357 O O . LEU A 1 170 ? -17.819 0.196 18.682 1.00 93.12 170 LEU A O 1
ATOM 1361 N N . ARG A 1 171 ? -19.720 1.298 18.126 1.00 92.12 171 ARG A N 1
ATOM 1362 C CA . ARG A 1 171 ? -20.644 0.569 19.014 1.00 92.12 171 ARG A CA 1
ATOM 1363 C C . ARG A 1 171 ? -20.791 -0.880 18.600 1.00 92.12 171 ARG A C 1
ATOM 1365 O O . ARG A 1 171 ? -20.603 -1.769 19.425 1.00 92.12 171 ARG A O 1
ATOM 1372 N N . ASP A 1 172 ? -21.070 -1.103 17.321 1.00 90.44 172 ASP A N 1
ATOM 1373 C CA . ASP A 1 172 ? -21.296 -2.437 16.765 1.00 90.44 172 ASP A CA 1
ATOM 1374 C C . ASP A 1 172 ? -20.044 -3.321 16.900 1.00 90.44 172 ASP A C 1
ATOM 1376 O O . ASP A 1 172 ? -20.149 -4.523 17.131 1.00 90.44 172 ASP A O 1
ATOM 1380 N N . LEU A 1 173 ? -18.852 -2.715 16.831 1.00 88.38 173 LEU A N 1
ATOM 1381 C CA . LEU A 1 173 ? -17.565 -3.384 17.049 1.00 88.38 173 LEU A CA 1
ATOM 1382 C C . LEU A 1 173 ? -17.159 -3.495 18.534 1.00 88.38 173 LEU A C 1
ATOM 1384 O O . LEU A 1 173 ? -16.125 -4.088 18.845 1.00 88.38 173 LEU A O 1
ATOM 1388 N N . GLY A 1 174 ? -17.914 -2.902 19.464 1.00 91.38 174 GLY A N 1
ATOM 1389 C CA . GLY A 1 174 ? -17.606 -2.916 20.898 1.00 91.38 174 GLY A CA 1
ATOM 1390 C C . GLY A 1 174 ? -16.290 -2.213 21.263 1.00 91.38 174 GLY A C 1
ATOM 1391 O O . GLY A 1 174 ? -15.573 -2.662 22.163 1.00 91.38 174 GLY A O 1
ATOM 1392 N N . LEU A 1 175 ? -15.932 -1.139 20.548 1.00 90.25 175 LEU A N 1
ATOM 1393 C CA . LEU A 1 175 ? -14.641 -0.451 20.699 1.00 90.25 175 LEU A CA 1
ATOM 1394 C C . LEU A 1 175 ? -14.702 0.832 21.541 1.00 90.25 175 LEU A C 1
ATOM 1396 O O . LEU A 1 175 ? -13.651 1.304 21.967 1.00 90.25 175 LEU A O 1
ATOM 1400 N N . GLU A 1 176 ? -15.884 1.389 21.824 1.00 90.75 176 GLU A N 1
ATOM 1401 C CA . GLU A 1 176 ? -16.031 2.671 22.545 1.00 90.75 176 GLU A CA 1
ATOM 1402 C C . GLU A 1 176 ? -15.285 2.688 23.892 1.00 90.75 176 GLU A C 1
ATOM 1404 O O . GLU A 1 176 ? -14.519 3.606 24.201 1.00 90.75 176 GLU A O 1
ATOM 1409 N N . GLU A 1 177 ? -15.429 1.620 24.676 1.00 89.00 177 GLU A N 1
ATOM 1410 C CA . GLU A 1 177 ? -14.780 1.513 25.986 1.00 89.00 177 GLU A CA 1
ATOM 1411 C C . GLU A 1 177 ? -13.268 1.277 25.905 1.00 89.00 177 GLU A C 1
ATOM 1413 O O . GLU A 1 177 ? -12.554 1.441 26.892 1.00 89.00 177 GLU A O 1
ATOM 1418 N N . LYS A 1 178 ? -12.753 0.959 24.716 1.00 90.06 178 LYS A N 1
ATOM 1419 C CA . LYS A 1 178 ? -11.329 0.731 24.455 1.00 90.06 178 LYS A CA 1
ATOM 1420 C C . LYS A 1 178 ? -10.627 1.960 23.881 1.00 90.06 178 LYS A C 1
ATOM 1422 O O . LYS A 1 178 ? -9.406 1.929 23.785 1.00 90.06 178 LYS A O 1
ATOM 1427 N N . ILE A 1 179 ? -11.347 3.025 23.515 1.00 91.12 179 ILE A N 1
ATOM 1428 C CA . ILE A 1 179 ? -10.774 4.227 22.889 1.00 91.12 179 ILE A CA 1
ATOM 1429 C C . ILE A 1 179 ? -10.578 5.341 23.923 1.00 91.12 179 ILE A C 1
ATOM 1431 O O . ILE A 1 179 ? -11.541 5.844 24.501 1.00 91.12 179 ILE A O 1
ATOM 1435 N N . GLU A 1 180 ? -9.326 5.749 24.125 1.00 91.06 180 GLU A N 1
ATOM 1436 C CA . GLU A 1 180 ? -8.912 6.755 25.114 1.00 91.06 180 GLU A CA 1
ATOM 1437 C C . GLU A 1 180 ? -9.507 8.138 24.832 1.00 91.06 180 GLU A C 1
ATOM 1439 O O . GLU A 1 180 ? -10.096 8.770 25.703 1.00 91.06 180 GLU A O 1
ATOM 1444 N N . ASN A 1 181 ? -9.380 8.607 23.594 1.00 89.69 181 ASN A N 1
ATOM 1445 C CA . ASN A 1 181 ? -9.682 9.980 23.201 1.00 89.69 181 ASN A CA 1
ATOM 1446 C C . ASN A 1 181 ? -11.045 10.144 22.513 1.00 89.69 181 ASN A C 1
ATOM 1448 O O . ASN A 1 181 ? -11.251 11.155 21.851 1.00 89.69 181 ASN A O 1
ATOM 1452 N N . LEU A 1 182 ? -11.971 9.186 22.655 1.00 89.31 182 LEU A N 1
ATOM 1453 C CA . LEU A 1 182 ? -13.265 9.211 21.956 1.00 89.31 182 LEU A CA 1
ATOM 1454 C C . LEU A 1 182 ? -14.079 10.470 22.277 1.00 89.31 182 LEU A C 1
ATOM 1456 O O . LEU A 1 182 ? -14.632 11.090 21.375 1.00 89.31 182 LEU A O 1
ATOM 1460 N N . SER A 1 183 ? -14.111 10.875 23.549 1.00 87.62 183 SER A N 1
ATOM 1461 C CA . SER A 1 183 ? -14.863 12.047 24.019 1.00 87.62 183 SER A CA 1
ATOM 1462 C C . SER A 1 183 ? -14.422 13.361 23.375 1.00 87.62 183 SER A C 1
ATOM 1464 O O . SER A 1 183 ? -15.213 14.294 23.312 1.00 87.62 183 SER A O 1
ATOM 1466 N N . SER A 1 184 ? -13.191 13.436 22.865 1.00 87.19 184 SER A N 1
ATOM 1467 C CA . SER A 1 184 ? -12.683 14.607 22.146 1.00 87.19 184 SER A CA 1
ATOM 1468 C C . SER A 1 184 ? -13.280 14.767 20.742 1.00 87.19 184 SER A C 1
ATOM 1470 O O . SER A 1 184 ? -13.065 15.807 20.126 1.00 87.19 184 SER A O 1
ATOM 1472 N N . PHE A 1 185 ? -13.983 13.748 20.232 1.00 84.69 185 PHE A N 1
ATOM 1473 C CA . PHE A 1 185 ? -14.558 13.706 18.882 1.00 84.69 185 PHE A CA 1
ATOM 1474 C C . PHE A 1 185 ? -16.090 13.548 18.872 1.00 84.69 185 PHE A C 1
ATOM 1476 O O . PHE A 1 185 ? -16.670 13.383 17.796 1.00 84.69 185 PHE A O 1
ATOM 1483 N N . LEU A 1 186 ? -16.737 13.590 20.043 1.00 84.38 186 LEU A N 1
ATOM 1484 C CA . LEU A 1 186 ? -18.196 13.678 20.196 1.00 84.38 186 LEU A CA 1
ATOM 1485 C C . LEU A 1 186 ? -18.624 15.158 20.245 1.00 84.38 186 LEU A C 1
ATOM 1487 O O . LEU A 1 186 ? -19.604 15.532 19.562 1.00 84.38 186 LEU A O 1
#

Secondary structure (DSSP, 8-state):
--EEEEEE-TTS-EEEEEESSHHHHHHHHHHHHHTT--GGG-EEESS-B-S-GGGGTT--BPPHHHHHHHHTT-----------PPPP-----S-EEE-TT--EEE--TT-HHHHHHHHH-TTS--S-HHHHHHTTTPEEEEE--SSS-SEEEE--TT--S--HHHHHHHHHTT-GGGBTTGGGG-